Protein 1F2T (pdb70)

Nearest PDB structures (foldseek):
  1f2t-assembly1_A  TM=1.007E+00  e=2.683E-27  Pyrococcus furiosus
  1us8-assembly1_A  TM=9.825E-01  e=1.104E-19  Pyrococcus furiosus
  3qks-assembly1_A  TM=9.125E-01  e=2.130E-20  Pyrococcus furiosus
  4nck-assembly2_B  TM=9.056E-01  e=1.010E-18  Pyrococcus furiosus DSM 3638
  4nch-assembly1_A  TM=9.057E-01  e=1.589E-18  Pyrococcus furiosus DSM 3638

Structure (mmCIF, N/CA/C/O backbone):
data_1F2T
#
_entry.id   1F2T
#
_cell.length_a   66.57
_cell.length_b   67.08
_cell.length_c   70.06
_cell.angle_alpha   90
_cell.angle_beta   90
_cell.angle_gamma   90
#
_symmetry.space_group_name_H-M   'P 21 21 21'
#
loop_
_entity.id
_entity.type
_entity.pdbx_description
1 polymer 'RAD50 ABC-ATPASE'
2 polymer 'RAD50 ABC-ATPASE'
3 water water
#
loop_
_atom_site.group_PDB
_atom_site.id
_atom_site.type_symbol
_atom_site.label_atom_id
_atom_site.label_alt_id
_atom_site.label_comp_id
_atom_site.label_asym_id
_atom_site.label_entity_id
_atom_site.label_seq_id
_atom_site.pdbx_PDB_ins_code
_atom_site.Cartn_x
_atom_site.Cartn_y
_atom_site.Cartn_z
_atom_site.occupancy
_atom_site.B_iso_or_equiv
_atom_site.auth_seq_id
_atom_site.auth_comp_id
_atom_site.auth_asym_id
_atom_site.auth_atom_id
_atom_site.pdbx_PDB_model_num
ATOM 1 N N . MET A 1 1 ? -12.276 17.288 33.574 1.00 28.52 1 MET A N 1
ATOM 2 C CA . MET A 1 1 ? -11.312 17.929 32.662 1.00 25.23 1 MET A CA 1
ATOM 3 C C . MET A 1 1 ? -10.664 16.838 31.803 1.00 22.04 1 MET A C 1
ATOM 4 O O . MET A 1 1 ? -10.399 15.738 32.281 1.00 21.02 1 MET A O 1
ATOM 9 N N . LYS A 1 2 ? -10.438 17.133 30.527 1.00 1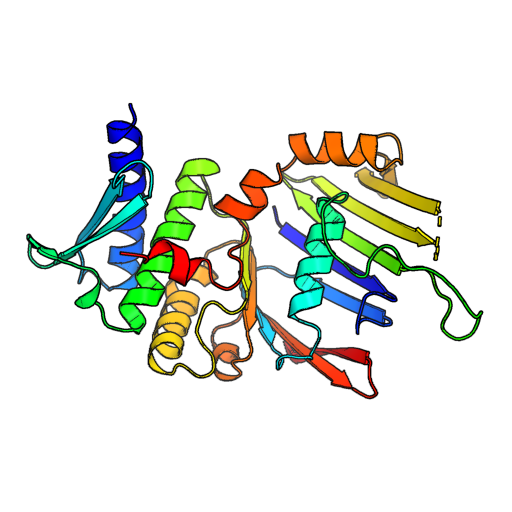9.53 2 LYS A N 1
ATOM 10 C CA . LYS A 1 2 ? -9.822 16.153 29.655 1.00 18.63 2 LYS A CA 1
ATOM 11 C C . LYS A 1 2 ? -8.940 16.876 28.641 1.00 19.30 2 LYS A C 1
ATOM 12 O O . LYS A 1 2 ? -9.362 17.883 28.100 1.00 23.20 2 LYS A O 1
ATOM 18 N N . LEU A 1 3 ? -7.714 16.404 28.442 1.00 16.68 3 LEU A N 1
ATOM 19 C CA . LEU A 1 3 ? -6.837 17.034 27.444 1.00 16.17 3 LEU A CA 1
ATOM 20 C C . LEU A 1 3 ? -7.082 16.397 26.084 1.00 20.24 3 LEU A C 1
ATOM 21 O O . LEU A 1 3 ? -7.308 15.184 25.965 1.00 21.16 3 LEU A O 1
ATOM 26 N N . GLU A 1 4 ? -6.996 17.208 25.038 1.00 18.73 4 GLU A N 1
ATOM 27 C CA . GLU A 1 4 ? -7.191 16.697 23.685 1.00 19.82 4 GLU A CA 1
ATOM 28 C C . GLU A 1 4 ? -5.921 16.802 22.857 1.00 17.24 4 GLU A C 1
ATOM 29 O O . GLU A 1 4 ? -5.499 15.845 22.234 1.00 17.37 4 GLU A O 1
ATOM 35 N N . ARG A 1 5 ? -5.287 17.972 22.855 1.00 18.01 5 ARG A N 1
ATOM 36 C CA . ARG A 1 5 ? -4.109 18.116 22.010 1.00 15.78 5 ARG A CA 1
ATOM 37 C C . ARG A 1 5 ? -3.165 19.200 22.504 1.00 15.13 5 ARG A C 1
ATOM 38 O O . ARG A 1 5 ? -3.620 20.235 22.933 1.00 15.75 5 ARG A O 1
ATOM 46 N N . VAL A 1 6 ? -1.863 18.911 22.487 1.00 15.97 6 VAL A N 1
ATOM 47 C CA . VAL A 1 6 ? -0.880 19.952 22.820 1.00 14.29 6 VAL A CA 1
ATOM 48 C C . VAL A 1 6 ? 0.125 20.025 21.662 1.00 17.45 6 VAL A C 1
ATOM 49 O O . VAL A 1 6 ? 0.557 19.003 21.131 1.00 16.87 6 VAL A O 1
ATOM 53 N N . THR A 1 7 ? 0.401 21.249 21.223 1.00 16.44 7 THR A N 1
ATOM 54 C CA . THR A 1 7 ? 1.346 21.520 20.132 1.00 16.35 7 THR A CA 1
ATOM 55 C C . THR A 1 7 ? 2.384 22.449 20.747 1.00 15.57 7 THR A C 1
ATOM 56 O O . THR A 1 7 ? 2.033 23.459 21.354 1.00 14.34 7 THR A O 1
ATOM 60 N N . VAL A 1 8 ? 3.655 22.077 20.599 1.00 14.22 8 VAL A N 1
ATOM 61 C CA . VAL A 1 8 ? 4.738 22.834 21.210 1.00 14.59 8 VAL A CA 1
ATOM 62 C C . VAL A 1 8 ? 5.832 23.085 20.193 1.00 14.28 8 VAL A C 1
ATOM 63 O O . VAL A 1 8 ? 6.338 22.134 19.592 1.00 16.72 8 VAL A O 1
ATOM 67 N N . LYS A 1 9 ? 6.162 24.361 19.974 1.00 16.68 9 LYS A N 1
ATOM 68 C CA . LYS A 1 9 ? 7.208 24.696 19.008 1.00 16.71 9 LYS A CA 1
ATOM 69 C C . LYS A 1 9 ? 8.227 25.607 19.644 1.00 14.92 9 LYS A C 1
ATOM 70 O O . LYS A 1 9 ? 7.875 26.583 20.290 1.00 16.58 9 LYS A O 1
ATOM 76 N N . ASN A 1 10 ? 9.503 25.253 19.464 1.00 14.19 10 ASN A N 1
ATOM 77 C CA . ASN A 1 10 ? 10.631 26.040 19.950 1.00 16.02 10 ASN A CA 1
ATOM 78 C C . ASN A 1 10 ? 10.698 26.217 21.472 1.00 16.64 10 ASN A C 1
ATOM 79 O O . ASN A 1 10 ? 10.937 27.311 21.981 1.00 18.08 10 ASN A O 1
ATOM 84 N N . PHE A 1 11 ? 10.378 25.150 22.196 1.00 14.28 11 PHE A N 1
ATOM 85 C CA . PHE A 1 11 ? 10.480 25.173 23.661 1.00 15.56 11 PHE A CA 1
ATOM 86 C C . PHE A 1 11 ? 11.410 24.021 24.026 1.00 15.44 11 PHE A C 1
ATOM 87 O O . PHE A 1 11 ? 11.047 22.848 23.858 1.00 15.40 11 PHE A O 1
ATOM 95 N N . ARG A 1 12 ? 12.597 24.369 24.520 1.00 15.29 12 ARG A N 1
ATOM 96 C CA . ARG A 1 12 ? 13.608 23.390 24.882 1.00 14.88 12 ARG A CA 1
ATOM 97 C C . ARG A 1 12 ? 13.831 22.453 23.689 1.00 15.96 12 ARG A C 1
ATOM 98 O O . ARG A 1 12 ? 14.028 22.953 22.561 1.00 18.06 12 ARG A O 1
ATOM 106 N N . SER A 1 13 ? 13.807 21.133 23.882 1.00 14.23 13 SER A N 1
ATOM 107 C CA . SER A 1 13 ? 14.054 20.239 22.751 1.00 15.71 13 SER A CA 1
ATOM 108 C C . SER A 1 13 ? 12.884 20.046 21.775 1.00 16.45 13 SER A C 1
ATOM 109 O O . SER A 1 13 ? 13.023 19.329 20.789 1.00 15.35 13 SER A O 1
ATOM 112 N N . HIS A 1 14 ? 11.714 20.638 22.069 1.00 15.17 14 HIS A N 1
ATOM 113 C CA . HIS A 1 14 ? 10.559 20.547 21.183 1.00 15.42 14 HIS A CA 1
ATOM 114 C C . HIS A 1 14 ? 10.639 21.558 20.064 1.00 17.58 14 HIS A C 1
ATOM 115 O O . HIS A 1 14 ? 10.485 22.760 20.294 1.00 20.66 14 HIS A O 1
ATOM 122 N N . SER A 1 15 ? 10.981 21.089 18.871 1.00 15.80 15 SER A N 1
ATOM 123 C CA . SER A 1 15 ? 11.057 21.976 17.711 1.00 15.30 15 SER A CA 1
ATOM 124 C C . SER A 1 15 ? 9.668 22.076 17.075 1.00 19.18 15 SER A C 1
ATOM 125 O O . SER A 1 15 ? 9.196 23.182 16.772 1.00 18.35 15 SER A O 1
ATOM 128 N N . ASP A 1 16 ? 9.000 20.926 16.940 1.00 17.99 16 ASP A N 1
ATOM 129 C CA . ASP A 1 16 ? 7.628 20.864 16.418 1.00 17.50 16 ASP A CA 1
ATOM 130 C C . ASP A 1 16 ? 6.993 19.571 16.912 1.00 20.77 16 ASP A C 1
ATOM 131 O O . ASP A 1 16 ? 7.101 18.524 16.287 1.00 22.82 16 ASP A O 1
ATOM 136 N N . THR A 1 17 ? 6.426 19.645 18.105 1.00 14.42 17 THR A N 1
ATOM 137 C CA . THR A 1 17 ? 5.804 18.505 18.754 1.00 17.21 17 THR A CA 1
ATOM 138 C C . THR A 1 17 ? 4.296 18.598 18.800 1.00 17.12 17 THR A C 1
ATOM 139 O O . THR A 1 17 ? 3.735 19.604 19.226 1.00 17.75 17 THR A O 1
ATOM 143 N N . VAL A 1 18 ? 3.627 17.506 18.470 1.00 16.04 18 VAL A N 1
ATOM 144 C CA . VAL A 1 18 ? 2.180 17.482 18.576 1.00 18.01 18 VAL A CA 1
ATOM 145 C C . VAL A 1 18 ? 1.839 16.175 19.270 1.00 13.67 18 VAL A C 1
ATOM 146 O O . VAL A 1 18 ? 2.352 15.114 18.874 1.00 18.63 18 VAL A O 1
ATOM 150 N N . VAL A 1 19 ? 1.053 16.259 20.352 1.00 13.99 19 VAL A N 1
ATOM 151 C CA . VAL A 1 19 ? 0.601 15.062 21.072 1.00 16.17 19 VAL A CA 1
ATOM 152 C C . VAL A 1 19 ? -0.897 15.103 21.208 1.00 16.35 19 VAL A C 1
ATOM 153 O O . VAL A 1 19 ? -1.454 16.102 21.684 1.00 16.84 19 VAL A O 1
ATOM 157 N N . GLU A 1 20 ? -1.550 14.042 20.728 1.00 15.52 20 GLU A N 1
ATOM 158 C CA . GLU A 1 20 ? -3.007 13.908 20.808 1.00 16.25 20 GLU A CA 1
ATOM 159 C C . GLU A 1 20 ? -3.336 12.926 21.946 1.00 17.27 20 GLU A C 1
ATOM 160 O O . GLU A 1 20 ? -2.895 11.774 21.931 1.00 22.30 20 GLU A O 1
ATOM 166 N N . PHE A 1 21 ? -4.110 13.391 22.915 1.00 17.96 21 PHE A N 1
ATOM 167 C CA . PHE A 1 21 ? -4.502 12.594 24.062 1.00 18.88 21 PHE A CA 1
ATOM 168 C C . PHE A 1 21 ? -5.884 12.037 23.832 1.00 20.15 21 PHE A C 1
ATOM 169 O O . PHE A 1 21 ? -6.747 12.696 23.261 1.00 20.37 21 PHE A O 1
ATOM 177 N N . LYS A 1 22 ? -6.076 10.810 24.303 1.00 18.33 22 LYS A N 1
ATOM 178 C CA . LYS A 1 22 ? -7.354 10.139 24.106 1.00 18.57 22 LYS A CA 1
ATOM 179 C C . LYS A 1 22 ? -7.907 9.641 25.432 1.00 18.96 22 LYS A C 1
ATOM 180 O O . LYS A 1 22 ? -7.356 9.900 26.510 1.00 19.09 22 LYS A O 1
ATOM 186 N N . GLU A 1 23 ? -9.022 8.926 25.364 1.00 21.85 23 GLU A N 1
ATOM 187 C CA . GLU A 1 23 ? -9.623 8.395 26.591 1.00 21.22 23 GLU A CA 1
ATOM 188 C C . GLU A 1 23 ? -8.725 7.297 27.161 1.00 18.07 23 GLU A C 1
ATOM 189 O O . GLU A 1 23 ? -7.916 6.672 26.453 1.00 18.98 23 GLU A O 1
ATOM 195 N N . GLY A 1 24 ? -8.862 7.043 28.461 1.00 16.53 24 GLY A N 1
ATOM 196 C CA . GLY A 1 24 ? -8.092 5.976 29.048 1.00 16.40 24 GLY A CA 1
ATOM 197 C C . GLY A 1 24 ? -6.670 6.290 29.430 1.00 17.44 24 GLY A 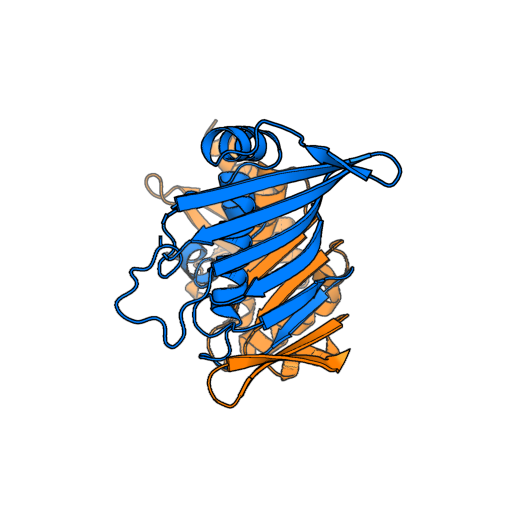C 1
ATOM 198 O O . GLY A 1 24 ? -6.340 7.466 29.580 1.00 15.83 24 GLY A O 1
ATOM 199 N N . ILE A 1 25 ? -5.862 5.243 29.612 1.00 17.30 25 ILE A N 1
ATOM 200 C CA . ILE A 1 25 ? -4.474 5.409 30.003 1.00 15.62 25 ILE A CA 1
ATOM 201 C C . ILE A 1 25 ? -3.577 5.712 28.828 1.00 19.16 25 ILE A C 1
ATOM 202 O O . ILE A 1 25 ? -3.327 4.843 27.968 1.00 16.88 25 ILE A O 1
ATOM 207 N N . ASN A 1 26 ? -3.038 6.937 28.820 1.00 15.97 26 ASN A N 1
ATOM 208 C CA . ASN A 1 26 ? -2.159 7.382 27.744 1.00 16.36 26 ASN A CA 1
ATOM 209 C C . ASN A 1 26 ? -0.765 7.345 28.328 1.00 17.29 26 ASN A C 1
ATOM 210 O O . ASN A 1 26 ? -0.436 8.157 29.197 1.00 18.02 26 ASN A O 1
ATOM 215 N N . LEU A 1 27 ? 0.032 6.376 27.918 1.00 14.36 27 LEU A N 1
ATOM 216 C CA . LEU A 1 27 ? 1.388 6.221 28.420 1.00 16.65 27 LEU A CA 1
ATOM 217 C C . LEU A 1 27 ? 2.318 6.967 27.487 1.00 19.82 27 LEU A C 1
ATOM 218 O O . LEU A 1 27 ? 2.272 6.749 26.278 1.00 16.67 27 LEU A O 1
ATOM 223 N N . ILE A 1 28 ? 3.156 7.847 28.035 1.00 16.83 28 ILE A N 1
ATOM 224 C CA . ILE A 1 28 ? 4.115 8.608 27.228 1.00 17.32 28 ILE A CA 1
ATOM 225 C C . ILE A 1 28 ? 5.440 8.091 27.712 1.00 19.47 28 ILE A C 1
ATOM 226 O O . ILE A 1 28 ? 5.839 8.377 28.840 1.00 18.63 28 ILE A O 1
ATOM 231 N N . ILE A 1 29 ? 6.098 7.291 26.876 1.00 17.26 29 ILE A N 1
ATOM 232 C CA . ILE A 1 29 ? 7.369 6.688 27.210 1.00 17.41 29 ILE A CA 1
ATOM 233 C C . ILE A 1 29 ? 8.529 7.421 26.571 1.00 23.78 29 ILE A C 1
ATOM 234 O O . ILE A 1 29 ? 8.412 7.953 25.4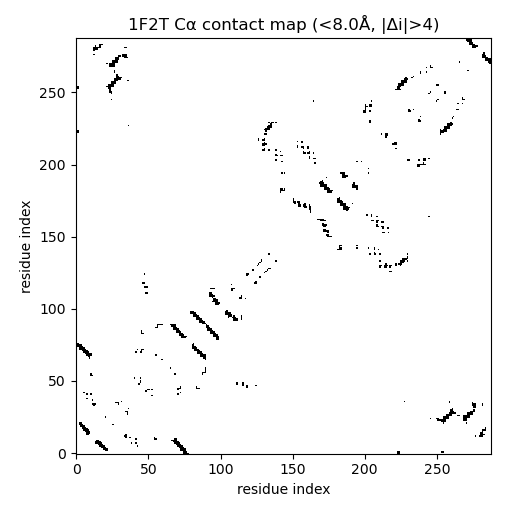85 1.00 22.05 29 ILE A O 1
ATOM 239 N N . GLY A 1 30 ? 9.658 7.403 27.260 1.00 30.50 30 GLY A N 1
ATOM 240 C CA . GLY A 1 30 ? 10.854 8.043 26.744 1.00 36.56 30 GLY A CA 1
ATOM 241 C C . GLY A 1 30 ? 11.898 8.071 27.827 1.00 30.28 30 GLY A C 1
ATOM 242 O O . GLY A 1 30 ? 11.573 7.984 29.013 1.00 31.71 30 GLY A O 1
ATOM 243 N N . GLN A 1 31 ? 13.150 8.212 27.424 1.00 37.59 31 GLN A N 1
ATOM 244 C CA . GLN A 1 31 ? 14.270 8.277 28.369 1.00 40.10 31 GLN A CA 1
ATOM 245 C C . GLN A 1 31 ? 14.623 9.728 28.701 1.00 45.25 31 GLN A C 1
ATOM 246 O O . GLN A 1 31 ? 14.473 10.604 27.864 1.00 43.93 31 GLN A O 1
ATOM 252 N N . ASN A 1 32 ? 15.056 9.989 29.935 1.00 43.52 32 ASN A N 1
ATOM 253 C CA . ASN A 1 32 ? 15.446 11.352 30.340 1.00 45.17 32 ASN A CA 1
ATOM 254 C C . ASN A 1 32 ? 16.241 12.057 29.224 1.00 40.74 32 ASN A C 1
ATOM 255 O O . ASN A 1 32 ? 17.216 11.521 28.713 1.00 40.61 32 ASN A O 1
ATOM 260 N N . GLY A 1 33 ? 15.793 13.252 28.855 1.00 35.14 33 GLY A N 1
ATOM 261 C CA . GLY A 1 33 ? 16.394 13.992 27.756 1.00 30.08 33 GLY A CA 1
ATOM 262 C C . GLY A 1 33 ? 15.438 13.949 26.566 1.00 31.43 33 GLY A C 1
ATOM 263 O O . GLY A 1 33 ? 15.509 14.769 25.645 1.00 28.60 33 GLY A O 1
ATOM 264 N N . SER A 1 34 ? 14.494 13.014 26.610 1.00 28.11 34 SER A N 1
ATOM 265 C CA . SER A 1 34 ? 13.542 12.824 25.519 1.00 27.02 34 SER A CA 1
ATOM 266 C C . SER A 1 34 ? 12.697 14.032 25.192 1.00 27.31 34 SER A C 1
ATOM 267 O O . SER A 1 34 ? 12.424 14.278 24.013 1.00 21.68 34 SER A O 1
ATOM 270 N N . GLY A 1 35 ? 12.247 14.726 26.249 1.00 23.63 35 GLY A N 1
ATOM 271 C CA . GLY A 1 35 ? 11.366 15.866 26.122 1.00 18.89 35 GLY A CA 1
ATOM 272 C C . GLY A 1 35 ? 10.026 15.545 26.771 1.00 17.01 35 GLY A C 1
ATOM 273 O O . GLY A 1 35 ? 9.100 16.354 26.729 1.00 15.79 35 GLY A O 1
ATOM 274 N N . LYS A 1 36 ? 9.916 14.353 27.378 1.00 19.44 36 LYS A N 1
ATOM 275 C CA . LYS A 1 36 ? 8.646 13.992 28.027 1.00 22.28 36 LYS A CA 1
ATOM 276 C C . LYS A 1 36 ? 8.384 14.914 29.222 1.00 21.08 36 LYS A C 1
ATOM 277 O O . LYS A 1 36 ? 7.235 15.302 29.485 1.00 23.26 36 LYS A O 1
ATOM 283 N N . SER A 1 37 ? 9.451 15.315 29.911 1.00 20.06 37 SER A N 1
ATOM 284 C CA . SER A 1 37 ? 9.340 16.175 31.089 1.00 21.64 37 SER A CA 1
ATOM 285 C C . SER A 1 37 ? 8.907 17.567 30.703 1.00 21.82 37 SER A C 1
ATOM 286 O O . SER A 1 37 ? 8.001 18.157 31.313 1.00 22.29 37 SER A O 1
ATOM 289 N N . SER A 1 38 ? 9.531 18.098 29.657 1.00 16.14 38 SER A N 1
ATOM 290 C CA . SER A 1 38 ? 9.190 19.438 29.212 1.00 16.62 38 SER A CA 1
ATOM 291 C C . SER A 1 38 ? 7.813 19.488 28.555 1.00 14.97 38 SER A C 1
ATOM 292 O O . SER A 1 38 ? 7.199 20.556 28.494 1.00 15.33 38 SER A O 1
ATOM 295 N N . LEU A 1 39 ? 7.331 18.346 28.060 1.00 15.25 39 LEU A N 1
ATOM 296 C CA . LEU A 1 39 ? 5.985 18.311 27.489 1.00 14.20 39 LEU A CA 1
ATOM 297 C C . LEU A 1 39 ? 5.005 18.674 28.607 1.00 12.81 39 LEU A C 1
ATOM 298 O O . LEU A 1 39 ? 4.098 19.500 28.409 1.00 14.04 39 LEU A O 1
ATOM 303 N N . LEU A 1 40 ? 5.203 18.074 29.789 1.00 13.65 40 LEU A N 1
ATOM 304 C CA . LEU A 1 40 ? 4.324 18.418 30.911 1.00 13.30 40 LEU A CA 1
ATOM 305 C C . LEU A 1 40 ? 4.485 19.897 31.311 1.00 11.61 40 LEU A C 1
ATOM 306 O O . LEU A 1 40 ? 3.495 20.557 31.608 1.00 13.47 40 LEU A O 1
ATOM 311 N N . ASP A 1 41 ? 5.719 20.430 31.295 1.00 12.81 41 ASP A N 1
ATOM 312 C CA . ASP A 1 41 ? 5.878 21.862 31.621 1.00 13.71 41 ASP A CA 1
ATOM 313 C C . ASP A 1 41 ? 5.147 22.710 30.595 1.00 13.14 41 ASP A C 1
ATOM 314 O O . ASP A 1 41 ? 4.580 23.752 30.935 1.00 14.77 41 ASP A O 1
ATOM 319 N N . ALA A 1 42 ? 5.152 22.289 29.327 1.00 13.82 42 ALA A N 1
ATOM 320 C CA . ALA A 1 42 ? 4.454 23.068 28.307 1.00 13.12 42 ALA A CA 1
ATOM 321 C C . ALA A 1 42 ? 2.938 23.080 28.554 1.00 12.55 42 ALA A C 1
ATOM 322 O O . ALA A 1 42 ? 2.276 24.092 28.295 1.00 12.99 42 ALA A O 1
ATOM 324 N N . ILE A 1 43 ? 2.386 21.945 29.022 1.00 12.74 43 ILE A N 1
ATOM 325 C CA . ILE A 1 43 ? 0.946 21.895 29.336 1.00 12.52 43 ILE A CA 1
ATOM 326 C C . ILE A 1 43 ? 0.661 22.865 30.491 1.00 13.85 43 ILE A C 1
ATOM 327 O O . ILE A 1 43 ? -0.324 23.593 30.465 1.00 13.78 43 ILE A O 1
ATOM 332 N N . LEU A 1 44 ? 1.572 22.912 31.471 1.00 14.07 44 LEU A N 1
ATOM 333 C CA . LEU A 1 44 ? 1.411 23.809 32.596 1.00 13.95 44 LEU A CA 1
ATOM 334 C C . LEU A 1 44 ? 1.434 25.263 32.150 1.00 11.84 44 LEU A C 1
ATOM 335 O O . LEU A 1 44 ? 0.634 26.096 32.629 1.00 13.93 44 LEU A O 1
ATOM 340 N N . VAL A 1 45 ? 2.351 25.592 31.226 1.00 13.48 45 VAL A N 1
ATOM 341 C CA . VAL A 1 45 ? 2.425 26.951 30.679 1.00 12.75 45 VAL A CA 1
ATOM 342 C C . VAL A 1 45 ? 1.141 27.248 29.912 1.00 15.87 45 VAL A C 1
ATOM 343 O O . VAL A 1 45 ? 0.542 28.325 30.050 1.00 13.81 45 VAL A O 1
ATOM 347 N N . GLY A 1 46 ? 0.715 26.273 29.106 1.00 14.36 46 GLY A N 1
ATOM 348 C CA . GLY A 1 46 ? -0.507 26.449 28.354 1.00 13.54 46 GLY A CA 1
ATOM 349 C C . GLY A 1 46 ? -1.675 26.839 29.249 1.00 12.66 46 GLY A C 1
ATOM 350 O O . GLY A 1 46 ? -2.365 27.819 29.018 1.00 13.73 46 GLY A O 1
ATOM 351 N N . LEU A 1 47 ? -1.878 26.090 30.322 1.00 13.19 47 LEU A N 1
ATOM 352 C CA . LEU A 1 47 ? -2.998 26.405 31.192 1.00 12.43 47 LEU A CA 1
ATOM 353 C C . LEU A 1 47 ? -2.808 27.574 32.148 1.00 13.56 47 LEU A C 1
ATOM 354 O O . LEU A 1 47 ? -3.691 28.396 32.301 1.00 16.72 47 LEU A O 1
ATOM 359 N N . TYR A 1 48 ? -1.619 27.659 32.736 1.00 15.36 48 TYR A N 1
ATOM 360 C CA . TYR A 1 48 ? -1.360 28.549 33.842 1.00 12.69 48 TYR A CA 1
ATOM 361 C C . TYR A 1 48 ? -0.380 29.676 33.747 1.00 14.67 48 TYR A C 1
ATOM 362 O O . TYR A 1 48 ? -0.078 30.304 34.758 1.00 13.41 48 TYR A O 1
ATOM 371 N N . TRP A 1 49 ? 0.060 29.988 32.534 1.00 13.19 49 TRP A N 1
ATOM 372 C CA . TRP A 1 49 ? 0.949 31.136 32.420 1.00 12.38 49 TRP A CA 1
ATOM 373 C C . TRP A 1 49 ? 0.150 32.350 32.939 1.00 13.02 49 TRP A C 1
ATOM 374 O O . TRP A 1 49 ? -1.058 32.452 32.719 1.00 16.21 49 TRP A O 1
ATOM 385 N N . PRO A 1 50 ? 0.815 33.279 33.619 1.00 14.49 50 PRO A N 1
ATOM 386 C CA . PRO A 1 50 ? 2.247 33.271 33.935 1.00 12.95 50 PRO A CA 1
ATOM 387 C C . PRO A 1 50 ? 2.621 32.487 35.191 1.00 16.57 50 PRO A C 1
ATOM 388 O O . PRO A 1 50 ? 1.898 32.514 36.194 1.00 16.33 50 PRO A O 1
ATOM 392 N N . LEU A 1 51 ? 3.694 31.700 35.095 1.00 13.72 51 LEU A N 1
ATOM 393 C CA . LEU A 1 51 ? 4.216 30.990 36.261 1.00 15.00 51 LEU A CA 1
ATOM 394 C C . LEU A 1 51 ? 5.697 30.799 35.957 1.00 15.37 51 LEU A C 1
ATOM 395 O O . LEU A 1 51 ? 6.148 31.063 34.827 1.00 17.89 51 LEU A O 1
ATOM 400 N N . ARG A 1 52 ? 6.453 30.404 36.968 1.00 15.96 52 ARG A N 1
ATOM 401 C CA . ARG A 1 52 ? 7.882 30.260 36.821 1.00 17.46 52 ARG A CA 1
ATOM 402 C C . ARG A 1 52 ? 8.309 28.967 36.128 1.00 19.70 52 ARG A C 1
ATOM 403 O O . ARG A 1 52 ? 8.451 27.924 36.749 1.00 23.82 52 ARG A O 1
ATOM 411 N N . ILE A 1 53 ? 8.456 29.036 34.814 1.00 20.16 53 ILE A N 1
ATOM 412 C CA . ILE A 1 53 ? 8.900 27.890 34.023 1.00 20.73 53 ILE A CA 1
ATOM 413 C C . ILE A 1 53 ? 9.986 28.493 33.146 1.00 19.80 53 ILE A C 1
ATOM 414 O O . ILE A 1 53 ? 9.736 29.452 32.402 1.00 21.52 53 ILE A O 1
ATOM 419 N N . LYS A 1 54 ? 11.204 27.982 33.244 1.00 20.19 54 LYS A N 1
ATOM 420 C CA . LYS A 1 54 ? 12.255 28.571 32.426 1.00 19.15 54 LYS A CA 1
ATOM 421 C C . LYS A 1 54 ? 12.223 28.150 30.979 1.00 15.76 54 LYS A C 1
ATOM 422 O O . LYS A 1 54 ? 11.527 27.214 30.624 1.00 16.50 54 LYS A O 1
ATOM 428 N N . ASP A 1 55 ? 12.926 28.935 30.152 1.00 16.51 55 ASP A N 1
ATOM 429 C CA . ASP A 1 55 ? 13.095 28.712 28.712 1.00 16.64 55 ASP A CA 1
ATOM 430 C C . ASP A 1 55 ? 11.893 29.091 27.871 1.00 15.46 55 ASP A C 1
ATOM 431 O O . ASP A 1 55 ? 11.774 28.701 26.708 1.00 19.08 55 ASP A O 1
ATOM 436 N N . ILE A 1 56 ? 10.975 29.844 28.468 1.00 17.31 56 ILE A N 1
ATOM 437 C CA . ILE A 1 56 ? 9.798 30.321 27.762 1.00 17.91 56 ILE A CA 1
ATOM 438 C C . ILE A 1 56 ? 10.126 31.723 27.211 1.00 20.58 56 ILE A C 1
ATOM 439 O O . ILE A 1 56 ? 9.914 31.993 26.017 1.00 23.04 56 ILE A O 1
ATOM 444 N N . LYS A 1 57 ? 10.650 32.595 28.080 1.00 23.31 57 LYS A N 1
ATOM 445 C CA . LYS A 1 57 ? 11.059 33.960 27.685 1.00 28.09 57 LYS A CA 1
ATOM 446 C C . LYS A 1 57 ? 12.563 33.920 27.433 1.00 27.99 57 LYS A C 1
ATOM 447 O O . LYS A 1 57 ? 13.354 33.660 28.344 1.00 32.62 57 LYS A O 1
ATOM 453 N N . LYS A 1 58 ? 12.946 34.154 26.182 1.00 25.64 58 LYS A N 1
ATOM 454 C CA . LYS A 1 58 ? 14.345 34.093 25.767 1.00 25.43 58 LYS A CA 1
ATOM 455 C C . LYS A 1 58 ? 14.766 35.331 25.000 1.00 32.20 58 LYS A C 1
ATOM 456 O O . LYS A 1 58 ? 13.930 36.033 24.426 1.00 32.87 58 LYS A O 1
ATOM 462 N N . ASP A 1 59 ? 16.065 35.605 25.014 1.00 31.56 59 ASP A N 1
ATOM 463 C CA . ASP A 1 59 ? 16.601 36.749 24.298 1.00 35.86 59 ASP A CA 1
ATOM 464 C C . ASP A 1 59 ? 17.187 36.274 22.973 1.00 37.80 59 ASP A C 1
ATOM 465 O O . ASP A 1 59 ? 17.557 35.104 22.829 1.00 36.62 59 ASP A O 1
ATOM 470 N N . GLU A 1 60 ? 17.211 37.172 21.991 1.00 37.72 60 GLU A N 1
ATOM 471 C CA . GLU A 1 60 ? 17.746 36.869 20.669 1.00 35.63 60 GLU A CA 1
ATOM 472 C C . GLU A 1 60 ? 19.039 37.649 20.425 1.00 33.75 60 GLU A C 1
ATOM 473 O O . GLU A 1 60 ? 19.086 38.857 20.634 1.00 34.03 60 GLU A O 1
ATOM 479 N N . PHE A 1 61 ? 20.064 36.946 19.950 1.00 27.16 61 PHE A N 1
ATOM 480 C CA . PHE A 1 61 ? 21.372 37.517 19.647 1.00 25.93 61 PHE A CA 1
ATOM 481 C C . PHE A 1 61 ? 21.738 37.308 18.176 1.00 25.99 61 PHE A C 1
ATOM 482 O O . PHE A 1 61 ? 22.723 37.855 17.682 1.00 28.60 61 PHE A O 1
ATOM 490 N N . THR A 1 62 ? 20.940 36.503 17.486 1.00 23.61 62 THR A N 1
ATOM 491 C CA . THR A 1 62 ? 21.129 36.231 16.068 1.00 22.62 62 THR A CA 1
ATOM 492 C C . THR A 1 62 ? 19.808 35.771 15.466 1.00 26.74 62 THR A C 1
ATOM 493 O O . THR A 1 62 ? 18.915 35.321 16.189 1.00 28.44 62 THR A O 1
ATOM 497 N N . LYS A 1 63 ? 19.673 35.910 14.148 1.00 27.47 63 LYS A N 1
ATOM 498 C CA . LYS A 1 63 ? 18.461 35.455 13.460 1.00 27.90 63 LYS A CA 1
ATOM 499 C C . LYS A 1 63 ? 18.524 33.942 13.254 1.00 31.23 63 LYS A C 1
ATOM 500 O O . LYS A 1 63 ? 17.522 33.321 12.967 1.00 27.50 63 LYS A O 1
ATOM 506 N N . VAL A 1 64 ? 19.718 33.358 13.334 1.00 28.35 64 VAL A N 1
ATOM 507 C CA . VAL A 1 64 ? 19.854 31.917 13.166 1.00 24.18 64 VAL A CA 1
ATOM 508 C C . VAL A 1 64 ? 19.128 31.251 14.335 1.00 33.51 64 VAL A C 1
ATOM 509 O O . VAL A 1 64 ? 19.343 31.618 15.497 1.00 30.57 64 VAL A O 1
ATOM 513 N N . GLY A 1 65 ? 18.232 30.319 14.002 1.00 32.50 65 GLY A N 1
ATOM 514 C CA . GLY A 1 65 ? 17.437 29.625 15.005 1.00 35.51 65 GLY A CA 1
ATOM 515 C C . GLY A 1 65 ? 16.320 30.476 15.602 1.00 41.18 65 GLY A C 1
ATOM 516 O O . GLY A 1 65 ? 15.517 29.978 16.405 1.00 40.33 65 GLY A O 1
ATOM 517 N N . ALA A 1 66 ? 16.230 31.742 15.183 1.00 37.18 66 ALA A N 1
ATOM 518 C CA . ALA A 1 66 ? 15.224 32.660 15.714 1.00 35.80 66 ALA A CA 1
ATOM 519 C C . ALA A 1 66 ? 13.790 32.292 15.341 1.00 34.35 66 ALA A C 1
ATOM 520 O O . ALA A 1 66 ? 13.391 32.344 14.174 1.00 33.65 66 ALA A O 1
ATOM 522 N N . ARG A 1 67 ? 13.013 31.914 16.352 1.00 31.94 67 ARG A N 1
ATOM 523 C CA . ARG A 1 67 ? 11.628 31.526 16.134 1.00 29.62 67 ARG A CA 1
ATOM 524 C C . ARG A 1 67 ? 10.833 31.810 17.394 1.00 26.68 67 ARG A C 1
ATOM 525 O O . ARG A 1 67 ? 11.365 31.811 18.505 1.00 25.07 67 ARG A O 1
ATOM 533 N N . ASP A 1 68 ? 9.544 32.043 17.215 1.00 25.77 68 ASP A N 1
ATOM 534 C CA . ASP A 1 68 ? 8.681 32.303 18.371 1.00 23.36 68 ASP A CA 1
ATOM 535 C C . ASP A 1 68 ? 8.523 30.980 19.132 1.00 17.05 68 ASP A C 1
ATOM 536 O O . ASP A 1 68 ? 8.618 29.908 18.534 1.00 23.92 68 ASP A O 1
ATOM 541 N N . THR A 1 69 ? 8.319 31.068 20.442 1.00 19.61 69 THR A N 1
ATOM 542 C CA . THR A 1 69 ? 8.029 29.864 21.242 1.00 14.89 69 THR A CA 1
ATOM 543 C C . THR A 1 69 ? 6.509 29.858 21.200 1.00 16.29 69 THR A C 1
ATOM 544 O O . THR A 1 69 ? 5.877 30.857 21.553 1.00 17.53 69 THR A O 1
ATOM 548 N N . TYR A 1 70 ? 5.937 28.711 20.848 1.00 13.63 70 TYR A N 1
ATOM 549 C CA . TYR A 1 70 ? 4.494 28.603 20.654 1.00 13.55 70 TYR A CA 1
ATOM 550 C C . TYR A 1 70 ? 3.951 27.383 21.365 1.00 15.10 70 TYR A C 1
ATOM 551 O O . TYR A 1 70 ? 4.493 26.294 21.210 1.00 14.85 70 TYR A O 1
ATOM 560 N N . ILE A 1 71 ? 2.865 27.570 22.113 1.00 12.10 71 ILE A N 1
ATOM 561 C CA . ILE A 1 71 ? 2.215 26.441 22.788 1.00 12.99 71 ILE A CA 1
ATOM 562 C C . ILE A 1 71 ? 0.720 26.571 22.569 1.00 15.72 71 ILE A C 1
ATOM 563 O O . ILE A 1 71 ? 0.123 27.633 22.825 1.00 15.37 71 ILE A O 1
ATOM 568 N N . ASP A 1 72 ? 0.114 25.520 22.024 1.00 15.07 72 ASP A N 1
ATOM 569 C CA . ASP A 1 72 ? -1.323 25.543 21.761 1.00 14.46 72 ASP A CA 1
ATOM 570 C C . ASP A 1 72 ? -1.928 24.344 22.495 1.00 15.05 72 ASP A C 1
ATOM 571 O O . ASP A 1 72 ? -1.435 23.239 22.368 1.00 19.52 72 ASP A O 1
ATOM 576 N N . LEU A 1 73 ? -2.943 24.564 23.310 1.00 12.63 73 LEU A N 1
ATOM 577 C CA . LEU A 1 73 ? -3.525 23.451 24.071 1.00 12.26 73 LEU A CA 1
ATOM 578 C C . LEU A 1 73 ? -5.029 23.424 23.891 1.00 13.78 73 LEU A C 1
ATOM 579 O O . LEU A 1 73 ? -5.678 24.441 24.095 1.00 17.63 73 LEU A O 1
ATOM 584 N N . ILE A 1 74 ? -5.554 22.263 23.510 1.00 15.62 74 ILE A N 1
ATOM 585 C CA . ILE A 1 74 ? -7.007 22.083 23.367 1.00 15.15 74 ILE A CA 1
ATOM 586 C C . ILE A 1 74 ? -7.412 21.097 24.477 1.00 16.08 74 ILE A C 1
ATOM 587 O O . ILE A 1 74 ? -6.787 20.061 24.630 1.00 17.07 74 ILE A O 1
ATOM 592 N N . PHE A 1 75 ? -8.438 21.456 25.240 1.00 16.71 75 PHE A N 1
ATOM 593 C CA . PHE A 1 75 ? -8.926 20.629 26.341 1.00 18.10 75 PHE A CA 1
ATOM 594 C C . PHE A 1 75 ? -10.408 20.853 26.535 1.00 20.28 75 PHE A C 1
ATOM 595 O O . PHE A 1 75 ? -10.991 21.769 25.980 1.00 19.28 75 PHE A O 1
ATOM 603 N N . GLU A 1 76 ? -10.994 20.040 27.400 1.00 24.95 76 GLU A N 1
ATOM 604 C CA . GLU A 1 76 ? -12.427 20.112 27.624 1.00 25.32 76 GLU A CA 1
ATOM 605 C C . GLU A 1 76 ? -12.703 20.087 29.118 1.00 26.75 76 GLU A C 1
ATOM 606 O O . GLU A 1 76 ? -11.934 19.496 29.898 1.00 26.78 76 GLU A O 1
ATOM 612 N N . LYS A 1 77 ? -13.730 20.827 29.525 1.00 23.67 77 LYS A N 1
ATOM 613 C CA . LYS A 1 77 ? -14.153 20.826 30.911 1.00 27.82 77 LYS A CA 1
ATOM 614 C C . LYS A 1 77 ? -15.643 21.096 30.992 1.00 32.39 77 LYS A C 1
ATOM 615 O O . LYS A 1 77 ? -16.115 22.102 30.481 1.00 29.19 77 LYS A O 1
ATOM 621 N N . ASP A 1 78 ? -16.360 20.156 31.608 1.00 31.91 78 ASP A N 1
ATOM 622 C CA . ASP A 1 78 ? -17.811 20.252 31.788 1.00 33.10 78 ASP A CA 1
ATOM 623 C C . ASP A 1 78 ? -18.610 20.472 30.509 1.00 31.09 78 ASP A C 1
ATOM 624 O O . ASP A 1 78 ? -19.561 21.266 30.485 1.00 34.49 78 ASP A O 1
ATOM 629 N N . GLY A 1 79 ? -18.224 19.757 29.456 1.00 27.83 79 GLY A N 1
ATOM 630 C CA . GLY A 1 79 ? -18.904 19.850 28.173 1.00 36.33 79 GLY A CA 1
ATOM 631 C C . GLY A 1 79 ? -18.486 20.945 27.202 1.00 34.23 79 GLY A C 1
ATOM 632 O O . GLY A 1 79 ? -18.964 20.985 26.058 1.00 41.61 79 GLY A O 1
ATOM 633 N N . THR A 1 80 ? -17.610 21.847 27.634 1.00 29.38 80 THR A N 1
ATOM 634 C CA . THR A 1 80 ? -17.156 22.922 26.757 1.00 20.93 80 THR A CA 1
ATOM 635 C C . THR A 1 80 ? -15.699 22.689 26.368 1.00 28.22 80 THR A C 1
ATOM 636 O O . THR A 1 80 ? -14.888 22.314 27.201 1.00 26.48 80 THR A O 1
ATOM 640 N N . LYS A 1 81 ? -15.419 22.840 25.083 1.00 26.12 81 LYS A N 1
ATOM 641 C CA . LYS A 1 81 ? -14.075 22.669 24.543 1.00 25.13 81 LYS A CA 1
ATOM 642 C C . LYS A 1 81 ? -13.408 24.048 24.499 1.00 25.01 81 LYS A C 1
ATOM 643 O O . LYS A 1 81 ? -13.936 25.013 23.947 1.00 25.66 81 LYS A O 1
ATOM 649 N N . TYR A 1 82 ? -12.213 24.104 25.069 1.00 20.58 82 TYR A N 1
ATOM 650 C CA . TYR A 1 82 ? -11.404 25.304 25.151 1.00 18.66 82 TYR A CA 1
ATOM 651 C C . TYR A 1 82 ? -10.074 25.143 24.410 1.00 15.40 82 TYR A C 1
ATOM 652 O O . TYR A 1 82 ? -9.579 24.038 24.231 1.00 17.94 82 TYR A O 1
ATOM 661 N N . ARG A 1 83 ? -9.540 26.275 23.961 1.00 17.69 83 ARG A N 1
ATOM 662 C CA . ARG A 1 83 ? -8.253 26.295 23.284 1.00 21.57 83 ARG A CA 1
ATOM 663 C C . ARG A 1 83 ? -7.478 27.513 23.740 1.00 16.17 83 ARG A C 1
ATOM 664 O O . ARG A 1 83 ? -7.984 28.645 23.708 1.00 18.53 83 ARG A O 1
ATOM 672 N N . ILE A 1 84 ? -6.288 27.281 24.295 1.00 14.16 84 ILE A N 1
ATOM 673 C CA . ILE A 1 84 ? -5.438 28.376 24.711 1.00 14.26 84 ILE A CA 1
ATOM 674 C C . ILE A 1 84 ? -4.210 28.337 23.828 1.00 11.89 84 ILE A C 1
ATOM 675 O O . ILE A 1 84 ? -3.536 27.312 23.724 1.00 15.40 84 ILE A O 1
ATOM 680 N N . THR A 1 85 ? -3.886 29.480 23.221 1.00 13.34 85 THR A N 1
ATOM 681 C CA . THR A 1 85 ? -2.741 29.545 22.331 1.00 15.69 85 THR A CA 1
ATOM 682 C C . THR A 1 85 ? -1.843 30.660 22.846 1.00 15.21 85 THR A C 1
ATOM 683 O O . THR A 1 85 ? -2.310 31.772 23.074 1.00 17.06 85 THR A O 1
ATOM 687 N N . ARG A 1 86 ? -0.555 30.360 23.031 1.00 11.88 86 ARG A N 1
ATOM 688 C CA . ARG A 1 86 ? 0.377 31.340 23.559 1.00 15.77 86 ARG A CA 1
ATOM 689 C C . ARG A 1 86 ? 1.593 31.436 22.689 1.00 12.25 86 ARG A C 1
ATOM 690 O O . ARG A 1 86 ? 2.148 30.419 22.290 1.00 14.60 86 ARG A O 1
ATOM 698 N N . ARG A 1 87 ? 2.035 32.663 22.427 1.00 13.71 87 ARG A N 1
ATOM 699 C CA . ARG A 1 87 ? 3.207 32.868 21.578 1.00 14.91 87 ARG A CA 1
ATOM 700 C C . ARG A 1 87 ? 4.142 33.863 22.264 1.00 17.08 87 ARG A C 1
ATOM 701 O O . ARG A 1 87 ? 3.729 34.976 22.651 1.00 20.34 87 ARG A O 1
ATOM 709 N N . PHE A 1 88 ? 5.405 33.480 22.400 1.00 14.11 88 PHE A N 1
ATOM 710 C CA . PHE A 1 88 ? 6.413 34.287 23.056 1.00 17.81 88 PHE A CA 1
ATOM 711 C C . PHE A 1 88 ? 7.414 34.710 21.993 1.00 23.25 88 PHE A C 1
ATOM 712 O O . PHE A 1 88 ? 8.079 33.885 21.383 1.00 22.49 88 PHE A O 1
ATOM 720 N N . LEU A 1 89 ? 7.384 36.003 21.686 1.00 25.05 89 LEU A N 1
ATOM 721 C CA . LEU A 1 89 ? 8.262 36.597 20.682 1.00 36.25 89 LEU A CA 1
ATOM 722 C C . LEU A 1 89 ? 9.634 36.865 21.326 1.00 34.93 89 LEU A C 1
ATOM 723 O O . LEU A 1 89 ? 9.728 37.485 22.394 1.00 43.08 89 LEU A O 1
ATOM 728 N N . LYS A 1 90 ? 10.671 36.264 20.749 1.00 40.97 90 LYS A N 1
ATOM 729 C CA . LYS A 1 90 ? 12.042 36.387 21.246 1.00 44.04 90 LYS A CA 1
ATOM 730 C C . LYS A 1 90 ? 12.682 37.721 20.898 1.00 46.33 90 LYS A C 1
ATOM 731 O O . LYS A 1 90 ? 13.260 38.327 21.824 1.00 54.45 90 LYS A O 1
ATOM 733 N N . GLY A 1 95 ? 7.829 40.538 23.610 1.00 32.31 95 GLY A N 1
ATOM 734 C CA . GLY A 1 95 ? 6.356 40.697 23.349 1.00 25.60 95 GLY A CA 1
ATOM 735 C C . GLY A 1 95 ? 5.682 39.331 23.439 1.00 30.07 95 GLY A C 1
ATOM 736 O O . GLY A 1 95 ? 6.317 38.315 23.164 1.00 32.98 95 GLY A O 1
ATOM 737 N N . GLU A 1 96 ? 4.411 39.294 23.829 1.00 24.83 96 GLU A N 1
ATOM 738 C CA . GLU A 1 96 ? 3.690 38.016 23.952 1.00 20.70 96 GLU A CA 1
ATOM 739 C C . GLU A 1 96 ? 2.304 38.130 23.357 1.00 22.13 96 GLU A C 1
ATOM 740 O O . GLU A 1 96 ? 1.728 39.222 23.348 1.00 24.80 96 GLU A O 1
ATOM 746 N N . ILE A 1 97 ? 1.752 37.006 22.897 1.00 16.14 97 ILE A N 1
ATOM 747 C CA . ILE A 1 97 ? 0.391 36.966 22.352 1.00 15.02 97 ILE A CA 1
ATOM 748 C C . ILE A 1 97 ? -0.326 35.813 23.035 1.00 16.72 97 ILE A C 1
ATOM 749 O O . ILE A 1 97 ? 0.181 34.696 23.029 1.00 17.81 97 ILE A O 1
ATOM 754 N N . HIS A 1 98 ? -1.497 36.076 23.615 1.00 16.46 98 HIS A N 1
ATOM 755 C CA . HIS A 1 98 ? -2.246 35.034 24.314 1.00 13.84 98 HIS A CA 1
ATOM 756 C C . HIS A 1 98 ? -3.717 35.112 23.950 1.00 17.22 98 HIS A C 1
ATOM 757 O O . HIS A 1 98 ? -4.281 36.194 24.004 1.00 20.26 98 HIS A O 1
ATOM 764 N N . ALA A 1 99 ? -4.324 33.967 23.677 1.00 16.06 99 ALA A N 1
ATOM 765 C CA . ALA A 1 99 ? -5.758 33.898 23.369 1.00 18.74 99 ALA A CA 1
ATOM 766 C C . ALA A 1 99 ? -6.371 32.662 23.985 1.00 18.40 99 ALA A C 1
ATOM 767 O O . ALA A 1 99 ? -5.751 31.602 24.006 1.00 16.73 99 ALA A O 1
ATOM 769 N N . MET A 1 100 ? -7.581 32.795 24.525 1.00 17.47 100 MET A N 1
ATOM 770 C CA . MET A 1 100 ? -8.263 31.622 25.042 1.00 18.05 100 MET A CA 1
ATOM 771 C C . MET A 1 100 ? -9.658 31.660 24.430 1.00 23.69 100 MET A C 1
ATOM 772 O O . MET A 1 100 ? -10.377 32.660 24.551 1.00 21.33 100 MET A O 1
ATOM 777 N N . LYS A 1 101 ? -10.019 30.570 23.775 1.00 19.94 101 LYS A N 1
ATOM 778 C CA . LYS A 1 101 ? -11.310 30.504 23.107 1.00 22.60 101 LYS A CA 1
ATOM 779 C C . LYS A 1 101 ? -12.084 29.264 23.490 1.00 26.34 101 LYS A C 1
ATOM 780 O O . LYS A 1 101 ? -11.544 28.315 24.053 1.00 20.58 101 LYS A O 1
ATOM 786 N N . ARG A 1 102 ? -13.392 29.314 23.234 1.00 23.81 102 ARG A N 1
ATOM 787 C CA . ARG A 1 102 ? -14.245 28.174 23.482 1.00 26.65 102 ARG A CA 1
ATOM 788 C C . ARG A 1 102 ? -14.942 27.941 22.150 1.00 24.91 102 ARG A C 1
ATOM 789 O O . ARG A 1 102 ? -15.132 28.873 21.354 1.00 26.06 102 ARG A O 1
ATOM 797 N N . LEU A 1 103 ? -15.157 26.674 21.849 1.00 27.99 103 LEU A N 1
ATOM 798 C CA . LEU A 1 103 ? -15.815 26.276 20.622 1.00 27.93 103 LEU A CA 1
ATOM 799 C C . LEU A 1 103 ? -17.345 26.488 20.756 1.00 31.87 103 LEU A C 1
ATOM 800 O O . LEU A 1 103 ? -17.997 25.889 21.623 1.00 29.63 103 LEU A O 1
ATOM 805 N N . VAL A 1 104 ? -17.864 27.410 19.949 1.00 28.75 104 VAL A N 1
ATOM 806 C CA . VAL A 1 104 ? -19.290 27.747 19.916 1.00 34.73 104 VAL A CA 1
ATOM 807 C C . VAL A 1 104 ? -19.746 27.465 18.491 1.00 26.61 104 VAL A C 1
ATOM 808 O O . VAL A 1 104 ? -19.320 28.135 17.562 1.00 29.87 104 VAL A O 1
ATOM 812 N N . GLY A 1 105 ? -20.592 26.453 18.317 1.00 29.76 105 GLY A N 1
ATOM 813 C CA . GLY A 1 105 ? -21.023 26.106 16.972 1.00 31.78 105 GLY A CA 1
ATOM 814 C C . GLY A 1 105 ? -19.789 25.554 16.280 1.00 35.57 105 GLY A C 1
ATOM 815 O O . GLY A 1 105 ? -19.140 24.661 16.803 1.00 32.27 105 GLY A O 1
ATOM 816 N N . ASN A 1 106 ? -19.421 26.096 15.128 1.00 39.47 106 ASN A N 1
ATOM 817 C CA . ASN A 1 106 ? -18.218 25.600 14.459 1.00 42.72 106 ASN A CA 1
ATOM 818 C C . ASN A 1 106 ? -17.041 26.573 14.604 1.00 45.12 106 ASN A C 1
ATOM 819 O O . ASN A 1 106 ? -15.940 26.308 14.090 1.00 42.69 106 ASN A O 1
ATOM 821 N N . GLU A 1 107 ? -17.263 27.648 15.362 1.00 40.39 107 GLU A N 1
ATOM 822 C CA . GLU A 1 107 ? -16.267 28.703 15.550 1.00 36.37 107 GLU A CA 1
ATOM 823 C C . GLU A 1 107 ? -15.638 28.822 16.932 1.00 38.33 107 GLU A C 1
ATOM 824 O O . GLU A 1 107 ? -16.312 28.687 17.953 1.00 36.66 107 GLU A O 1
ATOM 830 N N . TRP A 1 108 ? -14.346 29.130 16.956 1.00 35.17 108 TRP A N 1
ATOM 831 C CA . TRP A 1 108 ? -13.640 29.358 18.205 1.00 28.78 108 TRP A CA 1
ATOM 832 C C . TRP A 1 108 ? -13.900 30.807 18.550 1.00 27.87 108 TRP A C 1
ATOM 833 O O . TRP A 1 108 ? -13.714 31.691 17.711 1.00 34.16 108 TRP A O 1
ATOM 844 N N . LYS A 1 109 ? -14.361 31.062 19.764 1.00 23.72 109 LYS A N 1
ATOM 845 C CA . LYS A 1 109 ? -14.634 32.427 20.179 1.00 28.74 109 LYS A CA 1
ATOM 846 C C . LYS A 1 109 ? -13.941 32.761 21.482 1.00 25.95 109 LYS A C 1
ATOM 847 O O . LYS A 1 109 ? -13.911 31.947 22.392 1.00 29.43 109 LYS A O 1
ATOM 853 N N . HIS A 1 110 ? -13.407 33.973 21.567 1.00 22.52 110 HIS A N 1
ATOM 854 C CA . HIS A 1 110 ? -12.723 34.468 22.761 1.00 25.14 110 HIS A CA 1
ATOM 855 C C . HIS A 1 110 ? -13.590 34.382 24.022 1.00 28.92 110 HIS A C 1
ATOM 856 O O . HIS A 1 110 ? -14.749 34.809 24.024 1.00 27.34 110 HIS A O 1
ATOM 863 N N . VAL A 1 111 ? -13.037 33.838 25.101 1.00 23.14 111 VAL A N 1
ATOM 864 C CA . VAL A 1 111 ? -13.793 33.751 26.342 1.00 22.05 111 VAL A CA 1
ATOM 865 C C . VAL A 1 111 ? -13.540 35.007 27.157 1.00 28.49 111 VAL A C 1
ATOM 866 O O . VAL A 1 111 ? -14.315 35.366 28.057 1.00 29.39 111 VAL A O 1
ATOM 870 N N . THR A 1 112 ? -12.432 35.674 26.857 1.00 23.18 112 THR A N 1
ATOM 871 C CA . THR A 1 112 ? -12.082 36.908 27.530 1.00 28.15 112 THR A CA 1
ATOM 872 C C . THR A 1 112 ? -11.095 37.663 26.630 1.00 21.52 112 THR A C 1
ATOM 873 O O . THR A 1 112 ? -10.769 37.176 25.545 1.00 26.81 112 THR A O 1
ATOM 877 N N . GLU A 1 113 ? -10.639 38.828 27.085 1.00 22.84 113 GLU A N 1
ATOM 878 C CA . GLU A 1 113 ? -9.690 39.672 26.368 1.00 20.16 113 GLU A CA 1
ATOM 879 C C . GLU A 1 113 ? -8.427 38.835 26.096 1.00 23.50 113 GLU A C 1
ATOM 880 O O . GLU A 1 113 ? -8.027 38.044 26.956 1.00 21.97 113 GLU A O 1
ATOM 886 N N . PRO A 1 114 ? -7.877 38.885 24.868 1.00 22.60 114 PRO A N 1
ATOM 887 C CA . PRO A 1 114 ? -6.666 38.083 24.637 1.00 18.00 114 PRO A CA 1
ATOM 888 C C . PRO A 1 114 ? -5.435 38.729 25.250 1.00 19.20 114 PRO A C 1
ATOM 889 O O . PRO A 1 114 ? -4.659 39.430 24.597 1.00 18.40 114 PRO A O 1
ATOM 893 N N . SER A 1 115 ? -5.303 38.530 26.551 1.00 18.46 115 SER A N 1
ATOM 894 C CA . SER A 1 115 ? -4.165 39.052 27.302 1.00 20.51 115 SER A CA 1
ATOM 895 C C . SER A 1 115 ? -3.843 38.040 28.382 1.00 19.44 115 SER A C 1
ATOM 896 O O . SER A 1 115 ? -4.701 37.274 28.798 1.00 20.24 115 SER A O 1
ATOM 899 N N . SER A 1 116 ? -2.591 38.051 28.809 1.00 19.04 116 SER A N 1
ATOM 900 C CA . SER A 1 116 ? -2.108 37.139 29.843 1.00 18.26 116 SER A CA 1
ATOM 901 C C . SER A 1 116 ? -2.902 37.359 31.123 1.00 18.38 116 SER A C 1
ATOM 902 O O . SER A 1 116 ? -3.322 36.418 31.775 1.00 18.61 116 SER A O 1
ATOM 905 N N . LYS A 1 117 ? -3.136 38.615 31.468 1.00 20.81 117 LYS A N 1
ATOM 906 C CA . LYS A 1 117 ? -3.856 38.916 32.701 1.00 21.81 117 LYS A CA 1
ATOM 907 C C . LYS A 1 117 ? -5.264 38.388 32.718 1.00 20.10 117 LYS A C 1
ATOM 908 O O . LYS A 1 117 ? -5.696 37.767 33.694 1.00 20.02 117 LYS A O 1
ATOM 914 N N . ALA A 1 118 ? -6.005 38.668 31.653 1.00 20.56 118 ALA A N 1
ATOM 915 C CA . ALA A 1 118 ? -7.411 38.254 31.584 1.00 21.82 118 ALA A CA 1
ATOM 916 C C . ALA A 1 118 ? -7.608 36.738 31.566 1.00 25.64 118 ALA A C 1
ATOM 917 O O . ALA A 1 118 ? -8.488 36.193 32.269 1.00 20.81 118 ALA A O 1
ATOM 919 N N . ILE A 1 119 ? -6.769 36.061 30.773 1.00 20.72 119 ILE A N 1
ATOM 920 C CA . ILE A 1 119 ? -6.825 34.622 30.649 1.00 16.75 119 ILE A CA 1
ATOM 921 C C . ILE A 1 119 ? -6.428 33.963 31.976 1.00 16.73 119 ILE A C 1
ATOM 922 O O . ILE A 1 119 ? -7.053 32.999 32.369 1.00 17.16 119 ILE A O 1
ATOM 927 N N . SER A 1 120 ? -5.426 34.510 32.659 1.00 17.56 120 SER A N 1
ATOM 928 C CA . SER A 1 120 ? -5.001 33.942 33.948 1.00 15.57 120 SER A CA 1
ATOM 929 C C . SER A 1 120 ? -6.136 34.072 34.954 1.00 19.42 120 SER A C 1
ATOM 930 O O . SER A 1 120 ? -6.418 33.124 35.710 1.00 19.16 120 SER A O 1
ATOM 933 N N . ALA A 1 121 ? -6.830 35.206 34.932 1.00 17.19 121 ALA A N 1
ATOM 934 C CA . ALA A 1 121 ? -7.970 35.377 35.842 1.00 19.75 121 ALA A CA 1
ATOM 935 C C . ALA A 1 121 ? -9.102 34.372 35.544 1.00 19.16 121 ALA A C 1
ATOM 936 O O . ALA A 1 121 ? -9.683 33.789 36.459 1.00 21.18 121 ALA A O 1
ATOM 938 N N . PHE A 1 122 ? -9.381 34.138 34.272 1.00 20.39 122 PHE A N 1
ATOM 939 C CA . PHE A 1 122 ? -10.410 33.210 33.858 1.00 19.14 122 PHE A CA 1
ATOM 940 C C . PHE A 1 122 ? -10.038 31.783 34.279 1.00 24.50 122 PHE A C 1
ATOM 941 O O . PHE A 1 122 ? -10.851 31.073 34.842 1.00 20.47 122 PHE A O 1
ATOM 949 N N . MET A 1 123 ? -8.798 31.373 34.025 1.00 20.61 123 MET A N 1
ATOM 950 C CA . MET A 1 123 ? -8.386 30.030 34.399 1.00 22.16 123 MET A CA 1
ATOM 951 C C . MET A 1 123 ? -8.464 29.788 35.912 1.00 21.84 123 MET A C 1
ATOM 952 O O . MET A 1 123 ? -8.819 28.687 36.332 1.00 20.18 123 MET A O 1
ATOM 957 N N . GLU A 1 124 ? -8.140 30.801 36.714 1.00 22.20 124 GLU A N 1
ATOM 958 C CA . GLU A 1 124 ? -8.165 30.625 38.173 1.00 26.85 124 GLU A CA 1
ATOM 959 C C . GLU A 1 124 ? -9.603 30.317 38.611 1.00 24.33 124 GLU A C 1
ATOM 960 O O . GLU A 1 124 ? -9.834 29.660 39.638 1.00 25.94 124 GLU A O 1
ATOM 966 N N . LYS A 1 125 ? -10.570 30.742 37.803 1.00 22.42 125 LYS A N 1
ATOM 967 C CA . LYS A 1 125 ? -11.983 30.454 38.060 1.00 22.30 125 LYS A CA 1
ATOM 968 C C . LYS A 1 125 ? -12.414 29.107 37.446 1.00 24.03 125 LYS A C 1
ATOM 969 O O . LYS A 1 125 ? -13.063 28.300 38.126 1.00 29.66 125 LYS A O 1
ATOM 975 N N . LEU A 1 126 ? -11.992 28.822 36.208 1.00 20.95 126 LEU A N 1
ATOM 976 C CA . LEU A 1 126 ? -12.377 27.567 35.532 1.00 15.85 126 LEU A CA 1
ATOM 977 C C . LEU A 1 126 ? -11.812 26.291 36.184 1.00 22.31 126 LEU A C 1
ATOM 978 O O . LEU A 1 126 ? -12.545 25.337 36.463 1.00 23.52 126 LEU A O 1
ATOM 983 N N . ILE A 1 127 ? -10.499 26.258 36.382 1.00 20.34 127 ILE A N 1
ATOM 984 C CA . ILE A 1 127 ? -9.860 25.111 37.033 1.00 16.23 127 ILE A CA 1
ATOM 985 C C . ILE A 1 127 ? -8.641 25.717 37.687 1.00 19.88 127 ILE A C 1
ATOM 986 O O . ILE A 1 127 ? -7.577 25.873 37.057 1.00 20.52 127 ILE A O 1
ATOM 991 N N . PRO A 1 128 ? -8.779 26.115 38.954 1.00 20.40 128 PRO A N 1
ATOM 992 C CA . PRO A 1 128 ? -7.636 26.740 39.618 1.00 24.03 128 PRO A CA 1
ATOM 993 C C . PRO A 1 128 ? -6.378 25.913 39.676 1.00 20.42 128 PRO A C 1
ATOM 994 O O . PRO A 1 128 ? -6.405 24.686 39.754 1.00 18.63 128 PRO A O 1
ATOM 998 N N . TYR A 1 129 ? -5.270 26.624 39.580 1.00 18.57 129 TYR A N 1
ATOM 999 C CA . TYR A 1 129 ? -3.927 26.056 39.627 1.00 18.66 129 TYR A CA 1
ATOM 1000 C C . TYR A 1 129 ? -3.768 25.089 40.800 1.00 17.09 129 TYR A C 1
ATOM 1001 O O . TYR A 1 129 ? -3.153 24.029 40.646 1.00 16.17 129 TYR A O 1
ATOM 1010 N N . ASN A 1 130 ? -4.295 25.445 41.976 1.00 17.99 130 ASN A N 1
ATOM 1011 C CA . ASN A 1 130 ? -4.143 24.534 43.103 1.00 15.73 130 ASN A CA 1
ATOM 1012 C C . ASN A 1 130 ? -4.916 23.244 42.907 1.00 15.48 130 ASN A C 1
ATOM 1013 O O . ASN A 1 130 ? -4.490 22.211 43.414 1.00 17.41 130 ASN A O 1
ATOM 1018 N N . ILE A 1 131 ? -6.073 23.303 42.258 1.00 15.90 131 ILE A N 1
ATOM 1019 C CA . ILE A 1 131 ? -6.809 22.059 42.009 1.00 15.93 131 ILE A CA 1
ATOM 1020 C C . ILE A 1 131 ? -5.996 21.231 40.992 1.00 15.43 131 ILE A C 1
ATOM 1021 O O . ILE A 1 131 ? -5.853 20.020 41.122 1.00 14.23 131 ILE A O 1
ATOM 1026 N N . PHE A 1 132 ? -5.377 21.893 40.007 1.00 13.96 132 PHE A N 1
ATOM 1027 C CA . PHE A 1 132 ? -4.585 21.114 39.072 1.00 15.57 132 PHE A CA 1
ATOM 1028 C C . PHE A 1 132 ? -3.398 20.405 39.767 1.00 14.72 132 PHE A C 1
ATOM 1029 O O . PHE A 1 132 ? -3.180 19.218 39.570 1.00 14.75 132 PHE A O 1
ATOM 1037 N N . LEU A 1 133 ? -2.636 21.112 40.597 1.00 13.57 133 LEU A N 1
ATOM 1038 C CA . LEU A 1 133 ? -1.470 20.478 41.234 1.00 13.23 133 LEU A CA 1
ATOM 1039 C C . LEU A 1 133 ? -1.803 19.555 42.408 1.00 14.09 133 LEU A C 1
ATOM 1040 O O . LEU A 1 133 ? -1.039 18.644 42.696 1.00 17.31 133 LEU A O 1
ATOM 1045 N N . ASN A 1 134 ? -2.911 19.826 43.100 1.00 14.76 134 ASN A N 1
ATOM 1046 C CA . ASN A 1 134 ? -3.240 19.028 44.303 1.00 12.98 134 ASN A CA 1
ATOM 1047 C C . ASN A 1 134 ? -4.209 17.881 44.026 1.00 16.44 134 ASN A C 1
ATOM 1048 O O . ASN A 1 134 ? -4.259 16.893 44.783 1.00 17.51 134 ASN A O 1
ATOM 1053 N N . ALA A 1 135 ? -4.888 17.944 42.895 1.00 14.25 135 ALA A N 1
ATOM 1054 C CA . ALA A 1 135 ? -5.866 16.912 42.585 1.00 14.28 135 ALA A CA 1
ATOM 1055 C C . ALA A 1 135 ? -5.662 16.235 41.253 1.00 20.55 135 ALA A C 1
ATOM 1056 O O . ALA A 1 135 ? -6.123 15.117 41.064 1.00 22.63 135 ALA A O 1
ATOM 1058 N N . ILE A 1 136 ? -5.002 16.881 40.303 1.00 14.34 136 ILE A N 1
ATOM 1059 C CA . ILE A 1 136 ? -4.905 16.254 38.984 1.00 14.25 136 ILE A CA 1
ATOM 1060 C C . ILE A 1 136 ? -3.536 15.771 38.623 1.00 15.89 136 ILE A C 1
ATOM 1061 O O . ILE A 1 136 ? -3.338 14.635 38.202 1.00 18.16 136 ILE A O 1
ATOM 1066 N N . TYR A 1 137 ? -2.557 16.646 38.799 1.00 13.96 137 TYR A N 1
ATOM 1067 C CA . TYR A 1 137 ? -1.198 16.334 38.382 1.00 14.36 137 TYR A CA 1
ATOM 1068 C C . TYR A 1 137 ? -0.252 16.021 39.515 1.00 16.44 137 TYR A C 1
ATOM 1069 O O . TYR A 1 137 ? 0.000 16.876 40.378 1.00 18.18 137 TYR A O 1
ATOM 1078 N N . ILE A 1 138 ? 0.191 14.766 39.541 1.00 14.49 138 ILE A N 1
ATOM 1079 C CA . ILE A 1 138 ? 1.135 14.269 40.508 1.00 16.69 138 ILE A CA 1
ATOM 1080 C C . ILE A 1 138 ? 2.528 14.428 39.929 1.00 15.92 138 ILE A C 1
ATOM 1081 O O . ILE A 1 138 ? 3.004 13.616 39.120 1.00 16.73 138 ILE A O 1
ATOM 1086 N N . ARG A 1 139 ? 3.185 15.494 40.352 1.00 15.55 139 ARG A N 1
ATOM 1087 C CA . ARG A 1 139 ? 4.542 15.760 39.880 1.00 16.20 139 ARG A CA 1
ATOM 1088 C C . ARG A 1 139 ? 5.572 14.773 40.393 1.00 16.56 139 ARG A C 1
ATOM 1089 O O . ARG A 1 139 ? 5.341 14.050 41.347 1.00 17.28 139 ARG A O 1
ATOM 1097 N N . GLN A 1 140 ? 6.711 14.702 39.697 1.00 19.17 140 GLN A N 1
ATOM 1098 C CA . GLN A 1 140 ? 7.782 13.805 40.097 1.00 20.48 140 GLN A CA 1
ATOM 1099 C C . GLN A 1 140 ? 8.153 14.115 41.555 1.00 19.64 140 GLN A C 1
ATOM 1100 O O . GLN A 1 140 ? 8.211 15.293 41.956 1.00 22.31 140 GLN A O 1
ATOM 1106 N N . GLY A 1 141 ? 8.326 13.055 42.343 1.00 21.51 141 GLY A N 1
ATOM 1107 C CA . GLY A 1 141 ? 8.704 13.200 43.739 1.00 21.79 141 GLY A CA 1
ATOM 1108 C C . GLY A 1 141 ? 7.569 13.424 44.723 1.00 26.43 141 GLY A C 1
ATOM 1109 O O . GLY A 1 141 ? 7.772 13.394 45.943 1.00 27.71 141 GLY A O 1
ATOM 1110 N N . GLN A 1 142 ? 6.361 13.630 44.224 1.00 20.32 142 GLN A N 1
ATOM 1111 C CA . GLN A 1 142 ? 5.252 13.886 45.134 1.00 19.31 142 GLN A CA 1
ATOM 1112 C C . GLN A 1 142 ? 4.827 12.652 45.917 1.00 28.19 142 GLN A C 1
ATOM 1113 O O . GLN A 1 142 ? 4.394 12.773 47.072 1.00 26.83 142 GLN A O 1
ATOM 1119 N N . ILE A 1 143 ? 4.983 11.475 45.316 1.00 26.97 143 ILE A N 1
ATOM 1120 C CA . ILE A 1 143 ? 4.636 10.231 46.019 1.00 30.73 143 ILE A CA 1
ATOM 1121 C C . ILE A 1 143 ? 5.624 10.058 47.194 1.00 34.09 143 ILE A C 1
ATOM 1122 O O . ILE A 1 143 ? 5.217 9.799 48.339 1.00 36.74 143 ILE A O 1
ATOM 1127 N N . ASP A 1 144 ? 6.894 10.371 46.956 1.00 38.20 144 ASP A N 1
ATOM 1128 C CA . ASP A 1 144 ? 7.923 10.268 47.996 1.00 39.71 144 ASP A CA 1
ATOM 1129 C C . ASP A 1 144 ? 7.648 11.253 49.122 1.00 37.71 144 ASP A C 1
ATOM 1130 O O . ASP A 1 144 ? 7.713 10.903 50.300 1.00 37.86 144 ASP A O 1
ATOM 1135 N N . ALA A 1 145 ? 7.356 12.494 48.747 1.00 32.31 145 ALA A N 1
ATOM 1136 C CA . ALA A 1 145 ? 7.092 13.545 49.707 1.00 29.78 145 ALA A CA 1
ATOM 1137 C C . ALA A 1 145 ? 5.975 13.163 50.665 1.00 32.36 145 ALA A C 1
ATOM 1138 O O . ALA A 1 145 ? 6.044 13.446 51.857 1.00 26.84 145 ALA A O 1
ATOM 1140 N N . ILE A 1 146 ? 4.943 12.519 50.135 1.00 23.36 146 ILE A N 1
ATOM 1141 C CA . ILE A 1 146 ? 3.787 12.123 50.935 1.00 23.30 146 ILE A CA 1
ATOM 1142 C C . ILE A 1 146 ? 4.140 11.103 52.026 1.00 24.65 146 ILE A C 1
ATOM 1143 O O . ILE A 1 146 ? 3.571 11.116 53.133 1.00 26.88 146 ILE A O 1
ATOM 1148 N N . LEU A 1 147 ? 5.112 10.254 51.732 1.00 20.27 147 LEU A N 1
ATOM 1149 C CA . LEU A 1 147 ? 5.528 9.214 52.664 1.00 19.16 147 LEU A CA 1
ATOM 1150 C C . LEU A 1 147 ? 6.584 9.649 53.667 1.00 20.76 147 LEU A C 1
ATOM 1151 O O . LEU A 1 147 ? 7.056 8.820 54.437 1.00 21.06 147 LEU A O 1
ATOM 1156 N N . GLU A 1 148 ? 6.980 10.924 53.620 1.00 23.52 148 GLU A N 1
ATOM 1157 C CA . GLU A 1 148 ? 7.986 11.462 54.553 1.00 27.31 148 GLU A CA 1
ATOM 1158 C C . GLU A 1 148 ? 7.514 11.173 55.972 1.00 26.69 148 GLU A C 1
ATOM 1159 O O . GLU A 1 148 ? 6.369 11.467 56.333 1.00 25.96 148 GLU A O 1
ATOM 1165 N N . SER A 1 149 ? 8.411 10.592 56.758 1.00 23.77 149 SER A N 1
ATOM 1166 C CA . SER A 1 149 ? 8.108 10.193 58.120 1.00 31.33 149 SER A CA 1
ATOM 1167 C C . SER A 1 149 ? 9.213 10.550 59.108 1.00 39.19 149 SER A C 1
ATOM 1168 O O . SER A 1 149 ? 10.347 10.847 58.663 1.00 36.08 149 SER A O 1
ATOM 1172 N N . ALA B 2 6 ? -12.073 20.913 63.917 1.00 54.40 740 ALA B N 1
ATOM 1173 C CA . ALA B 2 6 ? -12.357 20.866 62.481 1.00 54.07 740 ALA B CA 1
ATOM 1174 C C . ALA B 2 6 ? -11.188 20.194 61.759 1.00 51.77 740 ALA B C 1
ATOM 1175 O O . ALA B 2 6 ? -11.384 19.464 60.783 1.00 51.20 740 ALA B O 1
ATOM 1177 N N . ARG B 2 7 ? -9.976 20.467 62.241 1.00 51.89 741 ARG B N 1
ATOM 1178 C CA . ARG B 2 7 ? -8.752 19.893 61.682 1.00 52.08 741 ARG B CA 1
ATOM 1179 C C . ARG B 2 7 ? -8.858 18.379 61.727 1.00 52.33 741 ARG B C 1
ATOM 1180 O O . ARG B 2 7 ? -8.674 17.705 60.718 1.00 49.71 741 ARG B O 1
ATOM 1188 N N . GLU B 2 8 ? -9.185 17.863 62.908 1.00 51.21 742 GLU B N 1
ATOM 1189 C CA . GLU B 2 8 ? -9.331 16.430 63.108 1.00 49.74 742 GLU B CA 1
ATOM 1190 C C . GLU B 2 8 ? -10.422 15.893 62.190 1.00 47.02 742 GLU B C 1
ATOM 1191 O O . GLU B 2 8 ? -10.319 14.780 61.682 1.00 46.63 742 GLU B O 1
ATOM 1197 N N . ALA B 2 9 ? -11.447 16.705 61.947 1.00 43.88 743 ALA B N 1
ATOM 1198 C CA . ALA B 2 9 ? -12.535 16.294 61.066 1.00 42.48 743 ALA B CA 1
ATOM 1199 C C . ALA B 2 9 ? -12.007 16.116 59.637 1.00 38.52 743 ALA B C 1
ATOM 1200 O O . ALA B 2 9 ? -12.430 15.208 58.918 1.00 42.19 743 ALA B O 1
ATOM 1202 N N . ALA B 2 10 ? -11.074 16.979 59.247 1.00 36.79 744 ALA B N 1
ATOM 1203 C CA . ALA B 2 10 ? -10.479 16.915 57.924 1.00 34.00 744 ALA B CA 1
ATOM 1204 C C . ALA B 2 10 ? -9.618 15.662 57.814 1.00 29.84 744 ALA B C 1
ATOM 1205 O O . ALA B 2 10 ? -9.753 14.896 56.860 1.00 30.77 744 ALA B O 1
ATOM 1207 N N . LEU B 2 11 ? -8.751 15.471 58.805 1.00 32.19 745 LEU B N 1
ATOM 1208 C CA . LEU B 2 11 ? -7.838 14.327 58.881 1.00 33.41 745 LEU B CA 1
ATOM 1209 C C . LEU B 2 11 ? -8.544 12.991 58.855 1.00 33.11 745 LEU B C 1
ATOM 1210 O O . LEU B 2 11 ? -8.108 12.055 58.170 1.00 36.94 745 LEU B O 1
ATOM 1215 N N . SER B 2 12 ? -9.636 12.893 59.598 1.00 29.74 746 SER B N 1
ATOM 1216 C CA . SER B 2 12 ? -10.402 11.659 59.645 1.00 30.97 746 SER B CA 1
ATOM 1217 C C . SER B 2 12 ? -11.007 11.373 58.274 1.00 27.74 746 SER B C 1
ATOM 1218 O O . SER B 2 12 ? -10.994 10.239 57.808 1.00 24.76 746 SER B O 1
ATOM 1221 N N . LYS B 2 13 ? -11.451 12.424 57.579 1.00 29.62 747 LYS B N 1
ATOM 1222 C CA . LYS B 2 13 ? -12.072 12.250 56.274 1.00 23.03 747 LYS B CA 1
ATOM 1223 C C . LYS B 2 13 ? -11.094 11.813 55.179 1.00 17.50 747 LYS B C 1
ATOM 1224 O O . LYS B 2 13 ? -11.362 10.897 54.401 1.00 19.93 747 LYS B O 1
ATOM 1230 N N . ILE B 2 14 ? -9.955 12.487 55.128 1.00 22.45 748 ILE B N 1
ATOM 1231 C CA . ILE B 2 14 ? -8.917 12.148 54.162 1.00 19.50 748 ILE B CA 1
ATOM 1232 C C . ILE B 2 14 ? -8.461 10.699 54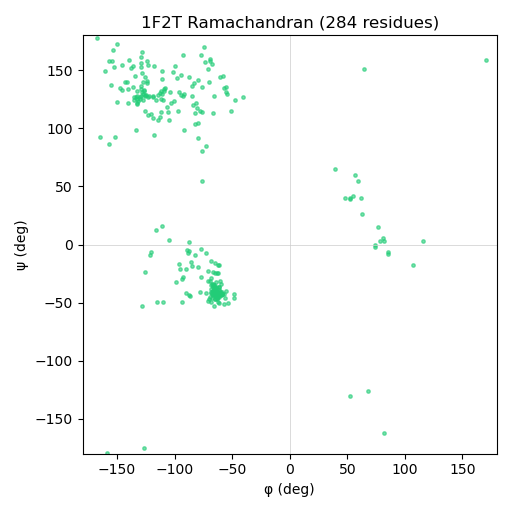.442 1.00 17.63 748 ILE B C 1
ATOM 1233 O O . ILE B 2 14 ? -8.241 9.900 53.523 1.00 18.24 748 ILE B O 1
ATOM 1238 N N . GLY B 2 15 ? -8.422 10.342 55.722 1.00 20.02 749 GLY B N 1
ATOM 1239 C CA . GLY B 2 15 ? -8.017 8.983 56.076 1.00 20.12 749 GLY B CA 1
ATOM 1240 C C . GLY B 2 15 ? -8.998 7.955 55.586 1.00 19.98 749 GLY B C 1
ATOM 1241 O O . GLY B 2 15 ? -8.640 6.865 55.102 1.00 18.09 749 GLY B O 1
ATOM 1242 N N . GLU B 2 16 ? -10.279 8.276 55.702 1.00 18.39 750 GLU B N 1
ATOM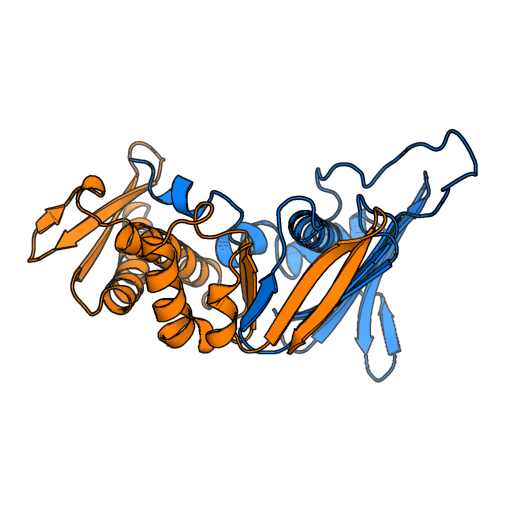 1243 C CA . GLU B 2 16 ? -11.291 7.341 55.259 1.00 20.29 750 GLU B CA 1
ATOM 1244 C C . GLU B 2 16 ? -11.211 7.131 53.755 1.00 16.78 750 GLU B C 1
ATOM 1245 O O . GLU B 2 16 ? -11.216 6.021 53.287 1.00 18.28 750 GLU B O 1
ATOM 1251 N N . LEU B 2 17 ? -11.035 8.211 52.999 1.00 17.69 751 LEU B N 1
ATOM 1252 C CA . LEU B 2 17 ? -10.924 8.090 51.556 1.00 16.32 751 LEU B CA 1
ATOM 1253 C C . LEU B 2 17 ? -9.693 7.317 51.140 1.00 13.90 751 LEU B C 1
ATOM 1254 O O . LEU B 2 17 ? -9.773 6.453 50.270 1.00 17.44 751 LEU B O 1
ATOM 1259 N N . ALA B 2 18 ? -8.556 7.611 51.767 1.00 13.52 752 ALA B N 1
ATOM 1260 C CA . ALA B 2 18 ? -7.325 6.920 51.427 1.00 15.43 752 ALA B CA 1
ATOM 1261 C C . ALA B 2 18 ? -7.383 5.436 51.830 1.00 15.59 752 ALA B C 1
ATOM 1262 O O . ALA B 2 18 ? -6.842 4.591 51.136 1.00 16.60 752 ALA B O 1
ATOM 1264 N N . SER B 2 19 ? -8.067 5.148 52.939 1.00 15.04 753 SER B N 1
ATOM 1265 C CA . SER B 2 19 ? -8.194 3.771 53.415 1.00 13.92 753 SER B CA 1
ATOM 1266 C C . SER B 2 19 ? -8.870 2.883 52.398 1.00 13.25 753 SER B C 1
ATOM 1267 O O . SER B 2 19 ? -8.431 1.753 52.156 1.00 16.85 753 SER B O 1
ATOM 1270 N N . GLU B 2 20 ? -9.940 3.378 51.778 1.00 15.26 754 GLU B N 1
ATOM 1271 C CA . GLU B 2 20 ? -10.635 2.538 50.813 1.00 17.29 754 GLU B CA 1
ATOM 1272 C C . GLU B 2 20 ? -9.799 2.230 49.606 1.00 17.72 754 GLU B C 1
ATOM 1273 O O . GLU B 2 20 ? -9.793 1.104 49.139 1.00 20.27 754 GLU B O 1
ATOM 1279 N N . ILE B 2 21 ? -9.066 3.227 49.114 1.00 15.71 755 ILE B N 1
ATOM 1280 C CA . ILE B 2 21 ? -8.258 3.033 47.922 1.00 16.99 755 ILE B CA 1
ATOM 1281 C C . ILE B 2 21 ? -7.035 2.164 48.207 1.00 15.75 755 ILE B C 1
ATOM 1282 O O . ILE B 2 21 ? -6.713 1.262 47.436 1.00 17.11 755 ILE B O 1
ATOM 1287 N N . PHE B 2 22 ? -6.387 2.408 49.346 1.00 16.82 756 PHE B N 1
ATOM 1288 C CA . PHE B 2 22 ? -5.203 1.621 49.703 1.00 16.74 756 PHE B CA 1
ATOM 1289 C C . PHE B 2 22 ? -5.568 0.168 49.973 1.00 17.56 756 PHE B C 1
ATOM 1290 O O . PHE B 2 22 ? -4.797 -0.733 49.616 1.00 16.52 756 PHE B O 1
ATOM 1298 N N . ALA B 2 23 ? -6.746 -0.048 50.557 1.00 18.30 757 ALA B N 1
ATOM 1299 C CA . ALA B 2 23 ? -7.246 -1.412 50.825 1.00 16.71 757 ALA B CA 1
ATOM 1300 C C . ALA B 2 23 ? -7.475 -2.107 49.486 1.00 18.44 757 ALA B C 1
ATOM 1301 O O . ALA B 2 23 ? -7.071 -3.240 49.290 1.00 19.91 757 ALA B O 1
ATOM 1303 N N . GLU B 2 24 ? -7.992 -1.371 48.502 1.00 16.62 758 GLU B N 1
ATOM 1304 C CA . GLU B 2 24 ? -8.187 -1.969 47.185 1.00 18.47 758 GLU B CA 1
ATOM 1305 C C . GLU B 2 24 ? -6.850 -2.284 46.503 1.00 19.38 758 GLU B C 1
ATOM 1306 O O . GLU B 2 24 ? -6.651 -3.388 45.963 1.00 21.07 758 GLU B O 1
ATOM 1312 N N . PHE B 2 25 ? -5.890 -1.362 46.595 1.00 16.94 759 PHE B N 1
ATOM 1313 C CA . PHE B 2 25 ? -4.582 -1.534 45.984 1.00 17.67 759 PHE B CA 1
ATOM 1314 C C . PHE B 2 25 ? -3.792 -2.662 46.631 1.00 18.62 759 PHE B C 1
ATOM 1315 O O . PHE B 2 25 ? -2.842 -3.172 46.032 1.00 23.02 759 PHE B O 1
ATOM 1323 N N . THR B 2 26 ? -4.132 -2.987 47.879 1.00 18.43 760 THR B N 1
ATOM 1324 C CA . THR B 2 26 ? -3.415 -4.049 48.596 1.00 17.06 760 THR B CA 1
ATOM 1325 C C . THR B 2 26 ? -4.262 -5.292 48.838 1.00 20.91 760 THR B C 1
ATOM 1326 O O . THR B 2 26 ? -3.933 -6.136 49.674 1.00 20.46 760 THR B O 1
ATOM 1330 N N . GLU B 2 27 ? -5.360 -5.385 48.111 1.00 20.75 761 GLU B N 1
ATOM 1331 C CA . GLU B 2 27 ? -6.260 -6.535 48.210 1.00 22.64 761 GLU B CA 1
ATOM 1332 C C . GLU B 2 27 ? -6.687 -6.839 49.639 1.00 20.04 761 GLU B C 1
ATOM 1333 O O . GLU B 2 27 ? -6.746 -8.000 50.043 1.00 24.42 761 GLU B O 1
ATOM 1339 N N . GLY B 2 28 ? -6.927 -5.776 50.405 1.00 20.20 762 GLY B N 1
ATOM 1340 C CA . GLY B 2 28 ? -7.400 -5.878 51.775 1.00 20.43 762 GLY B CA 1
ATOM 1341 C C . GLY B 2 28 ? -6.347 -6.151 52.833 1.00 18.54 762 GLY B C 1
ATOM 1342 O O . GLY B 2 28 ? -6.676 -6.201 54.025 1.00 21.87 762 GLY B O 1
ATOM 1343 N N . LYS B 2 29 ? -5.076 -6.206 52.432 1.00 18.76 763 LYS B N 1
ATOM 1344 C CA . LYS B 2 29 ? -4.013 -6.461 53.405 1.00 17.07 763 LYS B CA 1
ATOM 1345 C C . LYS B 2 29 ? -3.967 -5.421 54.507 1.00 17.65 763 LYS B C 1
ATOM 1346 O O . LYS B 2 29 ? -3.824 -5.756 55.703 1.00 19.04 763 LYS B O 1
ATOM 1352 N N . TYR B 2 30 ? -4.117 -4.161 54.107 1.00 16.76 764 TYR B N 1
ATOM 1353 C CA . TYR B 2 30 ? -4.151 -3.040 55.028 1.00 17.15 764 TYR B CA 1
ATOM 1354 C C . TYR B 2 30 ? -5.555 -2.512 55.049 1.00 16.91 764 TYR B C 1
ATOM 1355 O O . TYR B 2 30 ? -6.082 -2.048 54.024 1.00 18.49 764 TYR B O 1
ATOM 1364 N N . SER B 2 31 ? -6.122 -2.464 56.245 1.00 14.55 765 SER B N 1
ATOM 1365 C CA . SER B 2 31 ? -7.508 -2.041 56.387 1.00 18.03 765 SER B CA 1
ATOM 1366 C C . SER B 2 31 ? -7.698 -0.533 56.466 1.00 19.12 765 SER B C 1
ATOM 1367 O O . SER B 2 31 ? -8.809 -0.029 56.208 1.00 17.84 765 SER B O 1
ATOM 1370 N N . GLU B 2 32 ? -6.631 0.195 56.774 1.00 15.67 766 GLU B N 1
ATOM 1371 C CA . GLU B 2 32 ? -6.806 1.628 56.976 1.00 16.29 766 GLU B CA 1
ATOM 1372 C C . GLU B 2 32 ? -5.539 2.408 56.864 1.00 18.16 766 GLU B C 1
ATOM 1373 O O . GLU B 2 32 ? -4.449 1.847 57.045 1.00 15.91 766 GLU B O 1
ATOM 1379 N N . VAL B 2 33 ? -5.685 3.659 56.411 1.00 13.59 767 VAL B N 1
ATOM 1380 C CA . VAL B 2 33 ? -4.604 4.637 56.364 1.00 16.23 767 VAL B CA 1
ATOM 1381 C C . VAL B 2 33 ? -5.015 5.672 57.419 1.00 16.64 767 VAL B C 1
ATOM 1382 O O . VAL B 2 33 ? -6.140 6.173 57.390 1.00 18.17 767 VAL B O 1
ATOM 1386 N N . VAL B 2 34 ? -4.127 5.927 58.372 1.00 16.30 768 VAL B N 1
ATOM 1387 C CA . VAL B 2 34 ? -4.377 6.901 59.434 1.00 17.41 768 VAL B CA 1
ATOM 1388 C C . VAL B 2 34 ? -3.566 8.127 59.073 1.00 18.97 768 VAL B C 1
ATOM 1389 O O . VAL B 2 34 ? -2.380 8.035 58.759 1.00 18.17 768 VAL B O 1
ATOM 1393 N N . VAL B 2 35 ? -4.227 9.286 59.116 1.00 20.03 769 VAL B N 1
ATOM 1394 C CA . VAL B 2 35 ? -3.592 10.538 58.735 1.00 19.58 769 VAL B CA 1
ATOM 1395 C C . VAL B 2 35 ? -3.514 11.457 59.949 1.00 19.84 769 VAL B C 1
ATOM 1396 O O . VAL B 2 35 ? -4.525 11.718 60.593 1.00 22.51 769 VAL B O 1
ATOM 1400 N N . ARG B 2 36 ? -2.311 11.903 60.273 1.00 22.07 770 ARG B N 1
ATOM 1401 C CA . ARG B 2 36 ? -2.136 12.814 61.396 1.00 34.60 770 ARG B CA 1
ATOM 1402 C C . ARG B 2 36 ? -1.346 14.025 60.930 1.00 36.98 770 ARG B C 1
ATOM 1403 O O . ARG B 2 36 ? -0.809 14.045 59.824 1.00 35.43 770 ARG B O 1
ATOM 1411 N N . ALA B 2 37 ? -1.355 15.079 61.731 1.00 41.49 771 ALA B N 1
ATOM 1412 C CA . ALA B 2 37 ? -0.624 16.280 61.368 1.00 46.63 771 ALA B CA 1
ATOM 1413 C C . ALA B 2 37 ? 0.438 16.531 62.422 1.00 50.26 771 ALA B C 1
ATOM 1414 O O . ALA B 2 37 ? 0.153 17.113 63.472 1.00 58.19 771 ALA B O 1
ATOM 1416 N N . GLU B 2 38 ? 1.645 16.035 62.161 0.00 49.60 772 GLU B N 1
ATOM 1417 C CA . GLU B 2 38 ? 2.773 16.198 63.073 0.00 50.73 772 GLU B CA 1
ATOM 1418 C C . GLU B 2 38 ? 3.251 17.647 63.005 0.00 51.18 772 GLU B C 1
ATOM 1419 O O . GLU B 2 38 ? 4.178 17.973 62.259 0.00 51.33 772 GLU B O 1
ATOM 1425 N N . GLU B 2 39 ? 2.596 18.508 63.782 0.00 51.67 773 GLU B N 1
ATOM 1426 C CA . GLU B 2 39 ? 2.909 19.937 63.833 0.00 52.08 773 GLU B CA 1
ATOM 1427 C C . GLU B 2 39 ? 2.754 20.564 62.449 0.00 52.08 773 GLU B C 1
ATOM 1428 O O . GLU B 2 39 ? 3.680 21.188 61.926 0.00 52.56 773 GLU B O 1
ATOM 1434 N N . ASN B 2 40 ? 1.568 20.382 61.871 0.00 51.77 774 ASN B N 1
ATOM 1435 C CA . ASN B 2 40 ? 1.238 20.893 60.544 0.00 51.32 774 ASN B CA 1
ATOM 1436 C C . ASN B 2 40 ? 2.211 20.395 59.479 0.00 50.34 774 ASN B C 1
ATOM 1437 O O . ASN B 2 40 ? 2.906 21.171 58.820 0.00 50.72 774 ASN B O 1
ATOM 1442 N N . LYS B 2 41 ? 2.253 19.073 59.352 0.00 48.82 775 LYS B N 1
ATOM 1443 C CA . LYS B 2 41 ? 3.097 18.368 58.395 0.00 46.93 775 LYS B CA 1
ATOM 1444 C C . LYS B 2 41 ? 2.511 16.961 58.383 0.00 44.91 775 LYS B C 1
ATOM 1445 O O . LYS B 2 41 ? 2.858 16.113 59.209 0.00 44.84 775 LYS B O 1
ATOM 1451 N N . VAL B 2 42 ? 1.583 16.754 57.457 1.00 44.63 776 VAL B N 1
ATOM 1452 C CA . VAL B 2 42 ? 0.848 15.493 57.286 1.00 37.00 776 VAL B CA 1
ATOM 1453 C C . VAL B 2 42 ? 1.716 14.237 57.290 1.00 32.43 776 VAL B C 1
ATOM 1454 O O . VAL B 2 42 ? 2.634 14.113 56.490 1.00 33.88 776 VAL B O 1
ATOM 1458 N N . ARG B 2 43 ? 1.392 13.302 58.184 1.00 26.87 777 ARG B N 1
ATOM 1459 C CA . ARG B 2 43 ? 2.112 12.026 58.309 1.00 23.19 777 ARG B CA 1
ATOM 1460 C C . ARG B 2 43 ? 1.108 10.883 58.163 1.00 21.61 777 ARG B C 1
ATOM 1461 O O . ARG B 2 43 ? 0.001 10.945 58.703 1.00 24.02 777 ARG B O 1
ATOM 1469 N N . LEU B 2 44 ? 1.512 9.823 57.469 1.00 19.17 778 LEU B N 1
ATOM 1470 C CA . LEU B 2 44 ? 0.642 8.668 57.269 1.00 18.18 778 LEU B CA 1
ATOM 1471 C C . LEU B 2 44 ? 1.141 7.447 58.023 1.00 17.55 778 LEU B C 1
ATOM 1472 O O . LEU B 2 44 ? 2.336 7.286 58.242 1.00 19.61 778 LEU B O 1
ATOM 1477 N N . PHE B 2 45 ? 0.187 6.619 58.437 1.00 18.56 779 PHE B N 1
ATOM 1478 C CA . PHE B 2 45 ? 0.453 5.350 59.118 1.00 18.39 779 PHE B CA 1
ATOM 1479 C C . PHE B 2 45 ? -0.546 4.370 58.531 1.00 16.23 779 PHE B C 1
ATOM 1480 O O . PHE B 2 45 ? -1.569 4.766 57.989 1.00 18.66 779 PHE B O 1
ATOM 1488 N N . VAL B 2 46 ? -0.269 3.074 58.638 1.00 15.19 780 VAL B N 1
ATOM 1489 C CA . VAL B 2 46 ? -1.172 2.082 58.081 1.00 18.34 780 VAL B CA 1
ATOM 1490 C C . VAL B 2 46 ? -1.633 1.091 59.155 1.00 18.58 780 VAL B C 1
ATOM 1491 O O . VAL B 2 46 ? -0.950 0.898 60.158 1.00 19.65 780 VAL B O 1
ATOM 1495 N N . VAL B 2 47 ? -2.799 0.496 58.954 1.00 13.31 781 VAL B N 1
ATOM 1496 C CA . VAL B 2 47 ? -3.312 -0.480 59.921 1.00 12.74 781 VAL B CA 1
ATOM 1497 C C . VAL B 2 47 ? -3.271 -1.844 59.286 1.00 15.34 781 VAL B C 1
ATOM 1498 O O . VAL B 2 47 ? -3.790 -2.056 58.210 1.00 15.73 781 VAL B O 1
ATOM 1502 N N . TRP B 2 48 ? -2.690 -2.797 60.012 1.00 13.19 782 TRP B N 1
ATOM 1503 C CA . TRP B 2 48 ? -2.535 -4.150 59.530 1.00 13.61 782 TRP B CA 1
ATOM 1504 C C . TRP B 2 48 ? -2.940 -5.019 60.720 1.00 14.65 782 TRP B C 1
ATOM 1505 O O . TRP B 2 48 ? -2.378 -4.877 61.797 1.00 15.97 782 TRP B O 1
ATOM 1516 N N . GLU B 2 49 ? -3.868 -5.936 60.476 1.00 14.08 783 GLU B N 1
ATOM 1517 C CA . GLU B 2 49 ? -4.334 -6.834 61.527 1.00 13.80 783 GLU B CA 1
ATOM 1518 C C . GLU B 2 49 ? -4.694 -6.101 62.832 1.00 16.44 783 GLU B C 1
ATOM 1519 O O . GLU B 2 49 ? -4.282 -6.499 63.938 1.00 16.84 783 GLU B O 1
ATOM 1525 N N . GLY B 2 50 ? -5.336 -4.941 62.691 1.00 17.33 784 GLY B N 1
ATOM 1526 C CA . GLY B 2 50 ? -5.796 -4.184 63.838 1.00 14.92 784 GLY B CA 1
ATOM 1527 C C . GLY B 2 50 ? -4.802 -3.313 64.575 1.00 16.00 784 GLY B C 1
ATOM 1528 O O . GLY B 2 50 ? -5.131 -2.730 65.607 1.00 16.47 784 GLY B O 1
ATOM 1529 N N . LYS B 2 51 ? -3.588 -3.217 64.051 1.00 15.12 785 LYS B N 1
ATOM 1530 C CA . LYS B 2 51 ? -2.562 -2.372 64.671 1.00 14.97 785 LYS B CA 1
ATOM 1531 C C . LYS B 2 51 ? -2.006 -1.347 63.684 1.00 16.29 785 LYS B C 1
ATOM 1532 O O . LYS B 2 51 ? -1.698 -1.684 62.537 1.00 15.74 785 LYS B O 1
ATOM 1538 N N . GLU B 2 52 ? -1.797 -0.130 64.175 1.00 15.08 786 GLU B N 1
ATOM 1539 C CA . GLU B 2 52 ? -1.211 0.933 63.354 1.00 16.48 786 GLU B CA 1
ATOM 1540 C C . GLU B 2 52 ? 0.288 0.632 63.261 1.00 20.84 786 GLU B C 1
ATOM 1541 O O . GLU B 2 52 ? 0.926 0.332 64.277 1.00 23.88 786 GLU B O 1
ATOM 1547 N N . ARG B 2 53 ? 0.853 0.739 62.068 1.00 18.89 787 ARG B N 1
ATOM 1548 C CA . ARG B 2 53 ? 2.269 0.415 61.898 1.00 19.88 787 ARG B CA 1
ATOM 1549 C C . ARG B 2 53 ? 2.969 1.546 61.175 1.00 18.06 787 ARG B C 1
ATOM 1550 O O . ARG B 2 53 ? 2.359 2.263 60.380 1.00 17.76 787 ARG B O 1
ATOM 1558 N N . PRO B 2 54 ? 4.278 1.692 61.431 1.00 19.44 788 PRO B N 1
ATOM 1559 C CA . PRO B 2 54 ? 5.130 2.710 60.806 1.00 20.42 788 PRO B CA 1
ATOM 1560 C C . PRO B 2 54 ? 5.235 2.346 59.317 1.00 18.13 788 PRO B C 1
ATOM 1561 O O . PRO B 2 54 ? 5.158 1.166 58.947 1.00 16.99 788 PRO B O 1
ATOM 1565 N N . LEU B 2 55 ? 5.507 3.346 58.468 1.00 18.04 789 LEU B N 1
ATOM 1566 C CA . LEU B 2 55 ? 5.624 3.098 57.040 1.00 17.81 789 LEU B CA 1
ATOM 1567 C C . LEU B 2 55 ? 6.846 2.269 56.653 1.00 18.03 789 LEU B C 1
ATOM 1568 O O . LEU B 2 55 ? 6.895 1.735 55.554 1.00 17.85 789 LEU B O 1
ATOM 1573 N N . THR B 2 56 ? 7.810 2.117 57.567 1.00 19.91 790 THR B N 1
ATOM 1574 C CA . THR B 2 56 ? 9.006 1.310 57.267 1.00 20.42 790 THR B CA 1
ATOM 1575 C C . THR B 2 56 ? 8.650 -0.160 57.059 1.00 21.88 790 THR B C 1
ATOM 1576 O O . THR B 2 56 ? 9.416 -0.924 56.477 1.00 21.74 790 THR B O 1
ATOM 1580 N N . PHE B 2 57 ? 7.449 -0.551 57.482 1.00 20.10 791 PHE B N 1
ATOM 1581 C CA . PHE B 2 57 ? 7.012 -1.927 57.312 1.00 19.60 791 PHE B CA 1
ATOM 1582 C C . PHE B 2 57 ? 6.450 -2.235 55.940 1.00 21.03 791 PHE B C 1
ATOM 1583 O O . PHE B 2 57 ? 6.259 -3.400 55.580 1.00 21.74 791 PHE B O 1
ATOM 1591 N N . LEU B 2 58 ? 6.257 -1.190 55.130 1.00 20.29 792 LEU B N 1
ATOM 1592 C CA . LEU B 2 58 ? 5.746 -1.385 53.787 1.00 18.65 792 LEU B CA 1
ATOM 1593 C C . LEU B 2 58 ? 6.834 -1.836 52.825 1.00 16.81 792 LEU B C 1
ATOM 1594 O O . LEU B 2 58 ? 7.988 -1.379 52.884 1.00 20.13 792 LEU B O 1
ATOM 1599 N N . SER B 2 59 ? 6.449 -2.734 51.934 1.00 16.73 793 SER B N 1
ATOM 1600 C CA . SER B 2 59 ? 7.343 -3.157 50.859 1.00 19.78 793 SER B CA 1
ATOM 1601 C C . SER B 2 59 ? 7.392 -2.002 49.843 1.00 22.58 793 SER B C 1
ATOM 1602 O O . SER B 2 59 ? 6.563 -1.070 49.888 1.00 21.20 793 SER B O 1
ATOM 1605 N N . GLY B 2 60 ? 8.313 -2.081 48.880 1.00 23.25 794 GLY B N 1
ATOM 1606 C CA . GLY B 2 60 ? 8.407 -1.015 47.890 1.00 21.15 794 GLY B CA 1
ATOM 1607 C C . GLY B 2 60 ? 7.107 -0.873 47.098 1.00 18.90 794 GLY B C 1
ATOM 1608 O O . GLY B 2 60 ? 6.678 0.250 46.788 1.00 22.62 794 GLY B O 1
ATOM 1609 N N . GLY B 2 61 ? 6.483 -1.994 46.743 1.00 20.88 795 GLY B N 1
ATOM 1610 C CA . GLY B 2 61 ? 5.230 -1.930 46.011 1.00 21.44 795 GLY B CA 1
ATOM 1611 C C . GLY B 2 61 ? 4.123 -1.300 46.841 1.00 25.16 795 GLY B C 1
ATOM 1612 O O . GLY B 2 61 ? 3.248 -0.601 46.324 1.00 23.28 795 GLY B O 1
ATOM 1613 N N . GLU B 2 62 ? 4.123 -1.594 48.136 1.00 18.98 796 GLU B N 1
ATOM 1614 C CA . GLU B 2 62 ? 3.121 -1.027 49.027 1.00 18.17 796 GLU B CA 1
ATOM 1615 C C . GLU B 2 62 ? 3.343 0.485 49.207 1.00 19.45 796 GLU B C 1
ATOM 1616 O O . GLU B 2 62 ? 2.382 1.235 49.412 1.00 18.81 796 GLU B O 1
ATOM 1622 N N . ARG B 2 63 ? 4.594 0.941 49.144 1.00 19.12 797 ARG B N 1
ATOM 1623 C CA . ARG B 2 63 ? 4.859 2.371 49.283 1.00 17.53 797 ARG B CA 1
ATOM 1624 C C . ARG B 2 63 ? 4.266 3.133 48.088 1.00 18.52 797 ARG B C 1
ATOM 1625 O O . ARG B 2 63 ? 3.668 4.207 48.273 1.00 20.86 797 ARG B O 1
ATOM 1633 N N . ILE B 2 64 ? 4.443 2.612 46.872 1.00 16.86 798 ILE B N 1
ATOM 1634 C CA . ILE B 2 64 ? 3.882 3.339 45.726 1.00 18.44 798 ILE B CA 1
ATOM 1635 C C . ILE B 2 64 ? 2.366 3.284 45.769 1.00 19.21 798 ILE B C 1
ATOM 1636 O O . ILE B 2 64 ? 1.683 4.271 45.488 1.00 19.93 798 ILE B O 1
ATOM 1641 N N . ALA B 2 65 ? 1.827 2.159 46.233 1.00 16.79 799 ALA B N 1
ATOM 1642 C CA . ALA B 2 65 ? 0.374 2.059 46.344 1.00 16.20 799 ALA B CA 1
ATOM 1643 C C . ALA B 2 65 ? -0.172 3.086 47.347 1.00 15.69 799 ALA B C 1
ATOM 1644 O O . ALA B 2 65 ? -1.226 3.695 47.100 1.00 16.22 799 ALA B O 1
ATOM 1646 N N . LEU B 2 66 ? 0.534 3.276 48.470 1.00 13.85 800 LEU B N 1
ATOM 1647 C CA . LEU B 2 66 ? 0.091 4.213 49.512 1.00 15.30 800 LEU B CA 1
ATOM 1648 C C . LEU B 2 66 ? 0.166 5.652 48.997 1.00 17.61 800 LEU B C 1
ATOM 1649 O O . LEU B 2 66 ? -0.777 6.433 49.193 1.00 15.72 800 LEU B O 1
ATOM 1654 N N . GLY B 2 67 ? 1.282 5.993 48.349 1.00 17.36 801 GLY B N 1
ATOM 1655 C CA . GLY B 2 67 ? 1.453 7.360 47.848 1.00 17.59 801 GLY B CA 1
ATOM 1656 C C . GLY B 2 67 ? 0.379 7.674 46.818 1.00 19.06 801 GLY B C 1
ATOM 1657 O O . GLY B 2 67 ? -0.256 8.728 46.881 1.00 17.62 801 GLY B O 1
ATOM 1658 N N . LEU B 2 68 ? 0.117 6.728 45.923 1.00 16.57 802 LEU B N 1
ATOM 1659 C CA . LEU B 2 68 ? -0.917 6.908 44.898 1.00 19.65 802 LEU B CA 1
ATOM 1660 C C . LEU B 2 68 ? -2.297 6.965 45.564 1.00 19.80 802 LEU B C 1
ATOM 1661 O O . LEU B 2 68 ? -3.116 7.809 45.223 1.00 16.73 802 LEU B O 1
ATOM 1666 N N . ALA B 2 69 ? -2.559 6.095 46.544 1.00 16.19 803 ALA B N 1
ATOM 1667 C CA . ALA B 2 69 ? -3.873 6.121 47.207 1.00 16.97 803 ALA B CA 1
ATOM 1668 C C . ALA B 2 69 ? -4.157 7.452 47.900 1.00 16.40 803 ALA B C 1
ATOM 1669 O O . ALA B 2 69 ? -5.299 7.942 47.894 1.00 16.87 803 ALA B O 1
ATOM 1671 N N . PHE B 2 70 ? -3.140 8.005 48.551 1.00 15.94 804 PHE B N 1
ATOM 1672 C CA . PHE B 2 70 ? -3.286 9.263 49.263 1.00 15.78 804 PHE B CA 1
ATOM 1673 C C . PHE B 2 70 ? -3.541 10.382 48.239 1.00 16.09 804 PHE B C 1
ATOM 1674 O O . PHE B 2 70 ? -4.389 11.226 48.462 1.00 17.41 804 PHE B O 1
ATOM 1682 N N . ARG B 2 71 ? -2.842 10.346 47.102 1.00 17.09 805 ARG B N 1
ATOM 1683 C CA . ARG B 2 71 ? -3.070 11.403 46.091 1.00 17.61 805 ARG B CA 1
ATOM 1684 C C . ARG B 2 71 ? -4.479 11.324 45.531 1.00 20.63 805 ARG B C 1
ATOM 1685 O O . ARG B 2 71 ? -5.128 12.360 45.286 1.00 18.38 805 ARG B O 1
ATOM 1693 N N . LEU B 2 72 ? -4.938 10.103 45.245 1.00 14.29 806 LEU B N 1
ATOM 1694 C CA . LEU B 2 72 ? -6.276 9.897 44.717 1.00 15.18 806 LEU B CA 1
ATOM 1695 C C . LEU B 2 72 ? -7.284 10.329 45.769 1.00 17.18 806 LEU B C 1
ATOM 1696 O O . LEU B 2 72 ? -8.312 10.920 45.443 1.00 18.13 806 LEU B O 1
ATOM 1701 N N . ALA B 2 73 ? -6.981 10.039 47.038 1.00 17.24 807 ALA B N 1
ATOM 1702 C CA . ALA B 2 73 ? -7.882 10.478 48.113 1.00 16.21 807 ALA B CA 1
ATOM 1703 C C . ALA B 2 73 ? -7.957 12.008 48.148 1.00 16.41 807 ALA B C 1
ATOM 1704 O O . ALA B 2 73 ? -9.053 12.570 48.318 1.00 16.07 807 ALA B O 1
ATOM 1706 N N . MET B 2 74 ? -6.813 12.673 47.959 1.00 17.57 808 MET B N 1
ATOM 1707 C CA . MET B 2 74 ? -6.803 14.131 47.949 1.00 16.04 808 MET B CA 1
ATOM 1708 C C . MET B 2 74 ? -7.581 14.687 46.765 1.00 18.29 808 MET B C 1
ATOM 1709 O O . MET B 2 74 ? -8.221 15.722 46.900 1.00 17.18 808 MET B O 1
ATOM 1714 N N . SER B 2 75 ? -7.549 14.012 45.613 1.00 18.17 809 SER B N 1
ATOM 1715 C CA . SER B 2 75 ? -8.345 14.483 44.495 1.00 18.69 809 SER B CA 1
ATOM 1716 C C . SER B 2 75 ? -9.830 14.424 44.847 1.00 22.81 809 SER B C 1
ATOM 1717 O O . SER B 2 75 ? -10.590 15.365 44.596 1.00 19.15 809 SER B O 1
ATOM 1720 N N . LEU B 2 76 ? -10.264 13.319 45.443 1.00 17.55 810 LEU B N 1
ATOM 1721 C CA . LEU B 2 76 ? -11.666 13.208 45.818 1.00 18.06 810 LEU B CA 1
ATOM 1722 C C . LEU B 2 76 ? -12.019 14.250 46.878 1.00 17.45 810 LEU B C 1
ATOM 1723 O O . LEU B 2 76 ? -13.081 14.857 46.832 1.00 16.92 810 LEU B O 1
ATOM 1728 N N . TYR B 2 77 ? -11.134 14.438 47.843 1.00 15.80 811 TYR B N 1
ATOM 1729 C CA . TYR B 2 77 ? -11.344 15.374 48.920 1.00 16.62 811 TYR B CA 1
ATOM 1730 C C . TYR B 2 77 ? -11.488 16.814 48.438 1.00 16.62 811 TYR B C 1
ATOM 1731 O O . TYR B 2 77 ? -12.363 17.541 48.884 1.00 16.50 811 TYR B O 1
ATOM 1740 N N . LEU B 2 78 ? -10.644 17.197 47.494 1.00 18.12 812 LEU B N 1
ATOM 1741 C CA . LEU B 2 78 ? -10.647 18.585 47.034 1.00 17.14 812 LEU B CA 1
ATOM 1742 C C . LEU B 2 78 ? -11.504 18.880 45.844 1.00 19.13 812 LEU B C 1
ATOM 1743 O O . LEU B 2 78 ? -11.997 19.991 45.715 1.00 20.35 812 LEU B O 1
ATOM 1748 N N . ALA B 2 79 ? -11.713 17.882 44.999 1.00 17.18 813 ALA B N 1
ATOM 1749 C CA . ALA B 2 79 ? -12.471 18.092 43.769 1.00 22.65 813 ALA B CA 1
ATOM 1750 C C . ALA B 2 79 ? -13.710 17.252 43.628 1.00 22.31 813 ALA B C 1
ATOM 1751 O O . ALA B 2 79 ? -14.457 17.390 42.638 1.00 21.64 813 ALA B O 1
ATOM 1753 N N . GLY B 2 80 ? -13.903 16.331 44.576 1.00 18.74 814 GLY B N 1
ATOM 1754 C CA . GLY B 2 80 ? -15.082 15.477 44.585 1.00 18.67 814 GLY B CA 1
ATOM 1755 C C . GLY B 2 80 ? -15.152 14.360 43.582 1.00 20.80 814 GLY B C 1
ATOM 1756 O O . GLY B 2 80 ? -16.124 13.619 43.561 1.00 22.63 814 GLY B O 1
ATOM 1757 N N . GLU B 2 81 ? -14.128 14.223 42.738 1.00 19.24 815 GLU B N 1
ATOM 1758 C CA . GLU B 2 81 ? -14.104 13.170 41.739 1.00 18.20 815 GLU B CA 1
ATOM 1759 C C . GLU B 2 81 ? -12.685 13.095 41.179 1.00 18.94 815 GLU B C 1
ATOM 1760 O O . GLU B 2 81 ? -11.814 13.926 41.509 1.00 22.94 815 GLU B O 1
ATOM 1766 N N . ILE B 2 82 ? -12.484 12.146 40.280 1.00 19.80 816 ILE B N 1
ATOM 1767 C CA . ILE B 2 82 ? -11.195 11.977 39.607 1.00 23.19 816 ILE B CA 1
ATOM 1768 C C . ILE B 2 82 ? -11.517 11.801 38.124 1.00 19.90 816 ILE B C 1
ATOM 1769 O O . ILE B 2 82 ? -11.864 10.699 37.686 1.00 25.59 816 ILE B O 1
ATOM 1774 N N . SER B 2 83 ? -11.399 12.874 37.346 1.00 19.83 817 SER B N 1
ATOM 1775 C CA . SER B 2 83 ? -11.673 12.782 35.905 1.00 18.23 817 SER B CA 1
ATOM 1776 C C . SER B 2 83 ? -10.405 12.639 35.067 1.00 18.83 817 SER B C 1
ATOM 1777 O O . SER B 2 83 ? -10.391 11.978 34.033 1.00 17.79 817 SER B O 1
ATOM 1780 N N . LEU B 2 84 ? -9.338 13.256 35.553 1.00 19.91 818 LEU B N 1
ATOM 1781 C CA . LEU B 2 84 ? -8.053 13.275 34.877 1.00 17.42 818 LEU B CA 1
ATOM 1782 C C . LEU B 2 84 ? -6.963 13.126 35.909 1.00 15.75 818 LEU B C 1
ATOM 1783 O O . LEU B 2 84 ? -6.998 13.779 36.970 1.00 18.59 818 LEU B O 1
ATOM 1788 N N . LEU B 2 85 ? -6.019 12.254 35.622 1.00 15.24 819 LEU B N 1
ATOM 1789 C CA . LEU B 2 85 ? -4.866 12.037 36.505 1.00 12.89 819 LEU B CA 1
ATOM 1790 C C . LEU B 2 85 ? -3.633 12.060 35.625 1.00 19.07 819 LEU B C 1
ATOM 1791 O O . LEU B 2 85 ? -3.572 11.353 34.615 1.00 16.42 819 LEU B O 1
ATOM 1796 N N . ILE B 2 86 ? -2.681 12.921 35.976 1.00 15.55 820 ILE B N 1
ATOM 1797 C CA . ILE B 2 86 ? -1.436 13.000 35.221 1.00 15.22 820 ILE B CA 1
ATOM 1798 C C . ILE B 2 86 ? -0.347 12.640 36.214 1.00 15.76 820 ILE B C 1
ATOM 1799 O O . ILE B 2 86 ? -0.307 13.188 37.329 1.00 17.79 820 ILE B O 1
ATOM 1804 N N . LEU B 2 87 ? 0.488 11.670 35.870 1.00 15.29 821 LEU B N 1
ATOM 1805 C CA . LEU B 2 87 ? 1.562 11.242 36.760 1.00 17.04 821 LEU B CA 1
ATOM 1806 C C . LEU B 2 87 ? 2.886 11.315 36.028 1.00 21.86 821 LEU B C 1
ATOM 1807 O O . LEU B 2 87 ? 3.047 10.697 34.973 1.00 21.98 821 LEU B O 1
ATOM 1812 N N . ASP B 2 88 ? 3.856 11.992 36.627 1.00 18.12 822 ASP B N 1
ATOM 1813 C CA . ASP B 2 88 ? 5.173 12.089 36.027 1.00 17.98 822 ASP B CA 1
ATOM 1814 C C . ASP B 2 88 ? 6.144 11.212 36.808 1.00 21.02 822 ASP B C 1
ATOM 1815 O O . ASP B 2 88 ? 6.341 11.414 38.009 1.00 22.04 822 ASP B O 1
ATOM 1820 N N . GLU B 2 89 ? 6.701 10.215 36.122 1.00 21.13 823 GLU B N 1
ATOM 1821 C CA . GLU B 2 89 ? 7.651 9.260 36.697 1.00 20.83 823 GLU B CA 1
ATOM 1822 C C . GLU B 2 89 ? 7.273 8.861 38.130 1.00 20.25 823 GLU B C 1
ATOM 1823 O O . GLU B 2 89 ? 8.001 9.142 39.085 1.00 24.55 823 GLU B O 1
ATOM 1829 N N . PRO B 2 90 ? 6.120 8.187 38.290 1.00 24.88 824 PRO B N 1
ATOM 1830 C CA . PRO B 2 90 ? 5.607 7.737 39.588 1.00 29.43 824 PRO B CA 1
ATOM 1831 C C . PRO B 2 90 ? 6.491 6.748 40.349 1.00 32.72 824 PRO B C 1
ATOM 1832 O O . PRO B 2 90 ? 6.306 6.548 41.551 1.00 33.19 824 PRO B O 1
ATOM 1836 N N . THR B 2 91 ? 7.433 6.120 39.654 1.00 30.73 825 THR B N 1
ATOM 1837 C CA . THR B 2 91 ? 8.324 5.153 40.285 1.00 37.87 825 THR B CA 1
ATOM 1838 C C . THR B 2 91 ? 9.780 5.553 40.066 1.00 39.41 825 THR B C 1
ATOM 1839 O O . THR B 2 91 ? 10.088 6.323 39.155 1.00 40.08 825 THR B O 1
ATOM 1843 N N . PRO B 2 92 ? 10.690 5.074 40.928 1.00 44.22 826 PRO B N 1
ATOM 1844 C CA . PRO B 2 92 ? 12.097 5.435 40.737 1.00 38.75 826 PRO B CA 1
ATOM 1845 C C . PRO B 2 92 ? 12.675 4.680 39.541 1.00 38.19 826 PRO B C 1
ATOM 1846 O O . PRO B 2 92 ? 12.159 3.629 39.151 1.00 28.06 826 PRO B O 1
ATOM 1850 N N . TYR B 2 93 ? 13.745 5.219 38.966 1.00 36.62 827 TYR B N 1
ATOM 1851 C CA . TYR B 2 93 ? 14.367 4.622 37.791 1.00 38.13 827 TYR B CA 1
ATOM 1852 C C . TYR B 2 93 ? 14.691 3.136 37.920 1.00 37.06 827 TYR B C 1
ATOM 1853 O O . TYR B 2 93 ? 15.519 2.732 38.737 1.00 39.17 827 TYR B O 1
ATOM 1862 N N . LEU B 2 94 ? 14.013 2.341 37.097 1.00 30.62 828 LEU B N 1
ATOM 1863 C CA . LEU B 2 94 ? 14.191 0.892 37.035 1.00 40.46 828 LEU B CA 1
ATOM 1864 C C . LEU B 2 94 ? 13.852 0.105 38.296 1.00 42.33 828 LEU B C 1
ATOM 1865 O O . LEU B 2 94 ? 14.382 -0.988 38.509 1.00 44.16 828 LEU B O 1
ATOM 1870 N N . ASP B 2 95 ? 12.965 0.646 39.126 1.00 39.80 829 ASP B N 1
ATOM 1871 C CA . ASP B 2 95 ? 12.549 -0.057 40.333 1.00 37.72 829 ASP B CA 1
ATOM 1872 C C . ASP B 2 95 ? 11.588 -1.141 39.860 1.00 39.30 829 ASP B C 1
ATOM 1873 O O . ASP B 2 95 ? 10.521 -0.840 39.319 1.00 38.60 829 ASP B O 1
ATOM 1878 N N . GLU B 2 96 ? 11.988 -2.395 40.029 1.00 36.26 830 GLU B N 1
ATOM 1879 C CA . GLU B 2 96 ? 11.171 -3.515 39.588 1.00 36.20 830 GLU B CA 1
ATOM 1880 C C . GLU B 2 96 ? 9.920 -3.738 40.430 1.00 39.83 830 GLU B C 1
ATOM 1881 O O . GLU B 2 96 ? 8.823 -3.856 39.878 1.00 38.37 830 GLU B O 1
ATOM 1887 N N . GLU B 2 97 ? 10.065 -3.761 41.754 1.00 40.24 831 GLU B N 1
ATOM 1888 C CA . GLU B 2 97 ? 8.905 -4.012 42.607 1.00 33.43 831 GLU B CA 1
ATOM 1889 C C . GLU B 2 97 ? 7.803 -2.991 42.405 1.00 27.77 831 GLU B C 1
ATOM 1890 O O . GLU B 2 97 ? 6.623 -3.337 42.306 1.00 29.19 831 GLU B O 1
ATOM 1896 N N . ARG B 2 98 ? 8.190 -1.733 42.297 1.00 25.65 832 ARG B N 1
ATOM 1897 C CA . ARG B 2 98 ? 7.199 -0.696 42.082 1.00 29.81 832 ARG B CA 1
ATOM 1898 C C . ARG B 2 98 ? 6.564 -0.812 40.694 1.00 27.53 832 ARG B C 1
ATOM 1899 O O . ARG B 2 98 ? 5.399 -0.461 40.517 1.00 24.98 832 ARG B O 1
ATOM 1907 N N . ARG B 2 99 ? 7.314 -1.344 39.725 1.00 26.80 833 ARG B N 1
ATOM 1908 C CA . ARG B 2 99 ? 6.787 -1.524 38.363 1.00 28.45 833 ARG B CA 1
ATOM 1909 C C . ARG B 2 99 ? 5.592 -2.475 38.366 1.00 23.53 833 ARG B C 1
ATOM 1910 O O . ARG B 2 99 ? 4.526 -2.183 37.826 1.00 23.79 833 ARG B O 1
ATOM 1918 N N . ARG B 2 100 ? 5.787 -3.624 38.992 1.00 26.81 834 ARG B N 1
ATOM 1919 C CA . ARG B 2 100 ? 4.766 -4.651 39.087 1.00 27.32 834 ARG B CA 1
ATOM 1920 C C . ARG B 2 100 ? 3.498 -4.170 39.778 1.00 23.40 834 ARG B C 1
ATOM 1921 O O . ARG B 2 100 ? 2.391 -4.498 39.358 1.00 25.26 834 ARG B O 1
ATOM 1929 N N . LYS B 2 101 ? 3.658 -3.418 40.864 1.00 24.62 835 LYS B N 1
ATOM 1930 C CA . LYS B 2 101 ? 2.494 -2.909 41.555 1.00 22.71 835 LYS B CA 1
ATOM 1931 C C . LYS B 2 101 ? 1.802 -1.874 40.678 1.00 21.22 835 LYS B C 1
ATOM 1932 O O . LYS B 2 101 ? 0.583 -1.855 40.579 1.00 21.90 835 LYS B O 1
ATOM 1938 N N . LEU B 2 102 ? 2.579 -1.032 40.012 1.00 20.74 836 LEU B N 1
ATOM 1939 C CA . LEU B 2 102 ? 1.968 -0.018 39.161 1.00 16.73 836 LEU B CA 1
ATOM 1940 C C . LEU B 2 102 ? 1.143 -0.648 38.035 1.00 19.96 836 LEU B C 1
ATOM 1941 O O . LEU B 2 102 ? 0.042 -0.183 37.716 1.00 19.34 836 LEU B O 1
ATOM 1946 N N . ILE B 2 103 ? 1.657 -1.735 37.468 1.00 19.51 837 ILE B N 1
ATOM 1947 C CA . ILE B 2 103 ? 0.942 -2.431 36.400 1.00 21.07 837 ILE B CA 1
ATOM 1948 C C . ILE B 2 103 ? -0.385 -2.946 36.942 1.00 22.01 837 ILE B C 1
ATOM 1949 O O . ILE B 2 103 ? -1.409 -2.805 36.290 1.00 22.28 837 ILE B O 1
ATOM 1954 N N . THR B 2 104 ? -0.361 -3.555 38.128 1.00 20.64 838 THR B N 1
ATOM 1955 C CA . THR B 2 104 ? -1.598 -4.049 38.715 1.00 23.52 838 THR B CA 1
ATOM 1956 C C . THR B 2 104 ? -2.597 -2.909 38.937 1.00 20.95 838 THR B C 1
ATOM 1957 O O . THR B 2 104 ? -3.788 -3.050 38.658 1.00 22.74 838 THR B O 1
ATOM 1961 N N . ILE B 2 105 ? -2.105 -1.770 39.415 1.00 20.07 839 ILE B N 1
ATOM 1962 C CA . ILE B 2 105 ? -2.965 -0.597 39.659 1.00 18.17 839 ILE B CA 1
ATOM 1963 C C . ILE B 2 105 ? -3.517 -0.023 38.336 1.00 17.62 839 ILE B C 1
ATOM 1964 O O . ILE B 2 105 ? -4.678 0.401 38.263 1.00 18.73 839 ILE B O 1
ATOM 1969 N N . MET B 2 106 ? -2.692 -0.056 37.298 1.00 17.96 840 MET B N 1
ATOM 1970 C CA . MET B 2 106 ? -3.094 0.421 35.975 1.00 17.90 840 MET B CA 1
ATOM 1971 C C . MET B 2 106 ? -4.226 -0.436 35.463 1.00 18.34 840 MET B C 1
ATOM 1972 O O . MET B 2 106 ? -5.236 0.090 35.044 1.00 21.81 840 MET B O 1
ATOM 1977 N N . GLU B 2 107 ? -4.068 -1.758 35.593 1.00 22.10 841 GLU B N 1
ATOM 1978 C CA . GLU B 2 107 ? -5.075 -2.711 35.110 1.00 23.01 841 GLU B CA 1
ATOM 1979 C C . GLU B 2 107 ? -6.392 -2.698 35.892 1.00 27.90 841 GLU B C 1
ATOM 1980 O O . GLU B 2 107 ? -7.493 -2.722 35.316 1.00 29.76 841 GLU B O 1
ATOM 1986 N N . ARG B 2 108 ? -6.291 -2.609 37.206 1.00 23.83 842 ARG B N 1
ATOM 1987 C CA . ARG B 2 108 ? -7.492 -2.683 38.027 1.00 27.98 842 ARG B CA 1
ATOM 1988 C C . ARG B 2 108 ? -8.193 -1.421 38.486 1.00 28.95 842 ARG B C 1
ATOM 1989 O O . ARG B 2 108 ? -9.377 -1.450 38.817 1.00 29.71 842 ARG B O 1
ATOM 1997 N N . TYR B 2 109 ? -7.486 -0.303 38.490 1.00 24.84 843 TYR B N 1
ATOM 1998 C CA . TYR B 2 109 ? -8.072 0.939 38.958 1.00 20.10 843 TYR B CA 1
ATOM 1999 C C . TYR B 2 109 ? -7.924 2.117 37.981 1.00 20.81 843 TYR B C 1
ATOM 2000 O O . TYR B 2 109 ? -8.898 2.805 37.684 1.00 21.24 843 TYR B O 1
ATOM 2009 N N . LEU B 2 110 ? -6.703 2.395 37.534 1.00 17.06 844 LEU B N 1
ATOM 2010 C CA . LEU B 2 110 ? -6.508 3.540 36.648 1.00 17.80 844 LEU B CA 1
ATOM 2011 C C . LEU B 2 110 ? -7.279 3.457 35.350 1.00 19.20 844 LEU B C 1
ATOM 2012 O O . LEU B 2 110 ? -7.670 4.484 34.785 1.00 17.76 844 LEU B O 1
ATOM 2017 N N . LYS B 2 111 ? -7.489 2.241 34.853 1.00 23.65 845 LYS B N 1
ATOM 2018 C CA . LYS B 2 111 ? -8.252 2.110 33.595 1.00 23.78 845 LYS B CA 1
ATOM 2019 C C . LYS B 2 111 ? -9.690 2.620 33.708 1.00 25.74 845 LYS B C 1
ATOM 2020 O O . LYS B 2 111 ? -10.343 2.870 32.687 1.00 29.09 845 LYS B O 1
ATOM 2026 N N . LYS B 2 112 ? -10.193 2.771 34.931 1.00 22.03 846 LYS B N 1
ATOM 2027 C CA . LYS B 2 112 ? -11.545 3.265 35.137 1.00 25.61 846 LYS B CA 1
ATOM 2028 C C . LYS B 2 112 ? -11.667 4.780 35.218 1.00 27.83 846 LYS B C 1
ATOM 2029 O O . LYS B 2 112 ? -12.772 5.314 35.308 1.00 25.87 846 LYS B O 1
ATOM 2035 N N . ILE B 2 113 ? -10.533 5.481 35.249 1.00 21.73 847 ILE B N 1
ATOM 2036 C CA . ILE B 2 113 ? -10.568 6.940 35.292 1.00 18.94 847 ILE B CA 1
ATOM 2037 C C . ILE B 2 113 ? -10.748 7.371 33.820 1.00 15.91 847 ILE B C 1
ATOM 2038 O O . ILE B 2 113 ? -10.117 6.793 32.939 1.00 17.90 847 ILE B O 1
ATOM 2043 N N . PRO B 2 114 ? -11.591 8.392 33.559 1.00 16.55 848 PRO B N 1
ATOM 2044 C CA . PRO B 2 114 ? -11.830 8.861 32.181 1.00 17.23 848 PRO B CA 1
ATOM 2045 C C . PRO B 2 114 ? -10.566 9.085 31.370 1.00 17.23 848 PRO B C 1
ATOM 2046 O O . PRO B 2 114 ? -10.499 8.664 30.218 1.00 16.54 848 PRO B O 1
ATOM 2050 N N . GLN B 2 115 ? -9.567 9.744 31.954 1.00 17.96 849 GLN B N 1
ATOM 2051 C CA . GLN B 2 115 ? -8.293 9.937 31.222 1.00 15.82 849 GLN B CA 1
ATOM 2052 C C . GLN B 2 115 ? -7.130 9.929 32.210 1.00 13.98 849 GLN B C 1
ATOM 2053 O O . GLN B 2 115 ? -7.195 10.597 33.244 1.00 17.54 849 GLN B O 1
ATOM 2059 N N . VAL B 2 116 ? -6.073 9.201 31.876 1.00 15.01 850 VAL B N 1
ATOM 2060 C CA . VAL B 2 116 ? -4.865 9.174 32.673 1.00 16.46 850 VAL B CA 1
ATOM 2061 C C . VAL B 2 116 ? -3.707 9.445 31.725 1.00 17.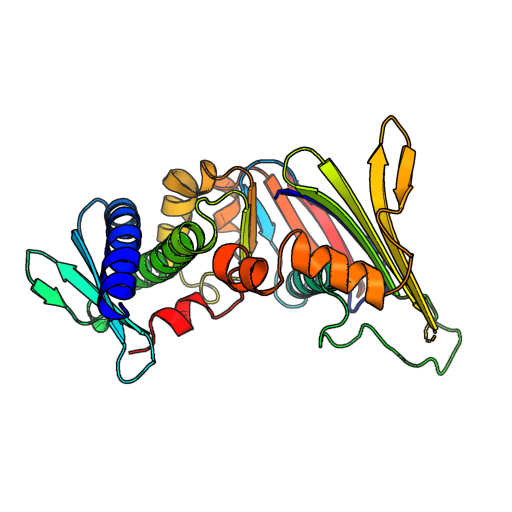61 850 VAL B C 1
ATOM 2062 O O . VAL B 2 116 ? -3.647 8.877 30.639 1.00 17.65 850 VAL B O 1
ATOM 2066 N N . ILE B 2 117 ? -2.805 10.334 32.125 1.00 16.13 851 ILE B N 1
ATOM 2067 C CA . ILE B 2 117 ? -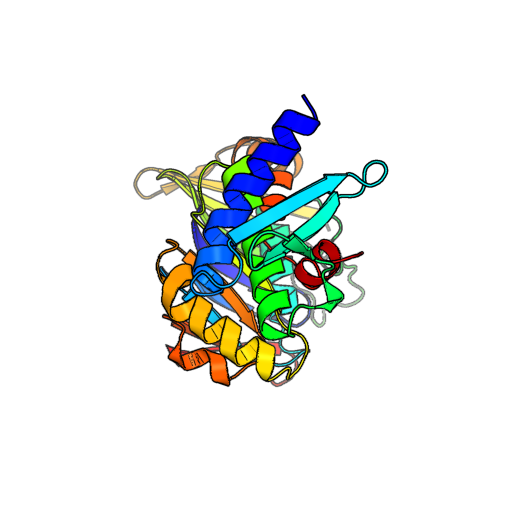1.612 10.608 31.310 1.00 14.25 851 ILE B CA 1
ATOM 2068 C C . ILE B 2 117 ? -0.473 10.217 32.224 1.00 15.00 851 ILE B C 1
ATOM 2069 O O . ILE B 2 117 ? -0.274 10.797 33.312 1.00 16.32 851 ILE B O 1
ATOM 2074 N N . LEU B 2 118 ? 0.171 9.112 31.869 1.00 14.81 852 LEU B N 1
ATOM 2075 C CA . LEU B 2 118 ? 1.262 8.550 32.659 1.00 15.10 852 LEU B CA 1
ATOM 2076 C C . LEU B 2 118 ? 2.567 8.707 31.866 1.00 19.04 852 LEU B C 1
ATOM 2077 O O . LEU B 2 118 ? 2.765 8.054 30.847 1.00 15.17 852 LEU B O 1
ATOM 2082 N N . VAL B 2 119 ? 3.480 9.521 32.382 1.00 15.98 853 VAL B N 1
ATOM 2083 C CA . VAL B 2 119 ? 4.763 9.744 31.726 1.00 17.86 853 VAL B CA 1
ATOM 2084 C C . VAL B 2 119 ? 5.807 8.887 32.429 1.00 16.63 853 VAL B C 1
ATOM 2085 O O . VAL B 2 119 ? 6.016 9.008 33.657 1.00 18.58 853 VAL B O 1
ATOM 2089 N N . SER B 2 120 ? 6.489 8.029 31.675 1.00 16.33 854 SER B N 1
ATOM 2090 C CA . SER B 2 120 ? 7.450 7.110 32.270 1.00 17.52 854 SER B CA 1
ATOM 2091 C C . SER B 2 120 ? 8.572 6.633 31.350 1.00 19.60 854 SER B C 1
ATOM 2092 O O . SER B 2 120 ? 8.452 6.691 30.136 1.00 21.58 854 SER B O 1
ATOM 2095 N N . HIS B 2 121 ? 9.674 6.187 31.939 1.00 21.63 855 HIS B N 1
ATOM 2096 C CA . HIS B 2 121 ? 10.796 5.647 31.186 1.00 25.53 855 HIS B CA 1
ATOM 2097 C C . HIS B 2 121 ? 10.558 4.160 30.927 1.00 25.22 855 HIS B C 1
ATOM 2098 O O . HIS B 2 121 ? 11.216 3.548 30.098 1.00 24.30 855 HIS B O 1
ATOM 2105 N N . ASP B 2 122 ? 9.613 3.585 31.661 1.00 20.24 856 ASP B N 1
ATOM 2106 C CA . ASP B 2 122 ? 9.387 2.161 31.631 1.00 20.96 856 ASP B CA 1
ATOM 2107 C C . ASP B 2 122 ? 8.600 1.499 30.501 1.00 21.91 856 ASP B C 1
ATOM 2108 O O . ASP B 2 122 ? 7.354 1.502 30.475 1.00 20.03 856 ASP B O 1
ATOM 2113 N N . GLU B 2 123 ? 9.360 0.840 29.626 1.00 27.17 857 GLU B N 1
ATOM 2114 C CA . GLU B 2 123 ? 8.794 0.144 28.477 1.00 26.40 857 GLU B CA 1
ATOM 2115 C C . GLU B 2 123 ? 7.859 -0.974 28.872 1.00 22.78 857 GLU B C 1
ATOM 2116 O O . GLU B 2 123 ? 6.953 -1.315 28.124 1.00 24.46 857 GLU B O 1
ATOM 2122 N N . GLU B 2 124 ? 8.043 -1.516 30.076 1.00 26.04 858 GLU B N 1
ATOM 2123 C CA . GLU B 2 124 ? 7.207 -2.630 30.535 1.00 25.74 858 GLU B CA 1
ATOM 2124 C C . GLU B 2 124 ? 5.774 -2.248 30.904 1.00 25.80 858 GLU B C 1
ATOM 2125 O O . GLU B 2 124 ? 4.921 -3.107 31.160 1.00 25.06 858 GLU B O 1
ATOM 2131 N N . LEU B 2 125 ? 5.496 -0.954 30.910 1.00 17.00 859 LEU B N 1
ATOM 2132 C CA . LEU B 2 125 ? 4.160 -0.493 31.239 1.00 18.89 859 LEU B CA 1
ATOM 2133 C C . LEU B 2 125 ? 3.249 -0.437 30.011 1.00 17.92 859 LEU B C 1
ATOM 2134 O O . LEU B 2 125 ? 2.047 -0.193 30.150 1.00 20.80 859 LEU B O 1
ATOM 2139 N N . LYS B 2 126 ? 3.802 -0.694 28.817 1.00 20.81 860 LYS B N 1
ATOM 2140 C CA . LYS B 2 126 ? 3.019 -0.596 27.596 1.00 20.05 860 LYS B CA 1
ATOM 2141 C C . LYS B 2 126 ? 1.758 -1.450 27.529 1.00 19.45 860 LYS B C 1
ATOM 2142 O O . LYS B 2 126 ? 0.707 -0.973 27.120 1.00 19.58 860 LYS B O 1
ATOM 2148 N N . ASP B 2 127 ? 1.868 -2.718 27.923 1.00 22.34 861 ASP B N 1
ATOM 2149 C CA . ASP B 2 127 ? 0.721 -3.613 27.828 1.00 24.61 861 ASP B CA 1
ATOM 2150 C C . ASP B 2 127 ? -0.449 -3.251 28.707 1.00 26.42 861 ASP B C 1
ATOM 2151 O O . ASP B 2 127 ? -1.603 -3.560 28.373 1.00 27.00 861 ASP B O 1
ATOM 2156 N N . ALA B 2 128 ? -0.175 -2.523 29.785 1.00 20.30 862 ALA B N 1
ATOM 2157 C CA . ALA B 2 128 ? -1.219 -2.102 30.698 1.00 19.90 862 ALA B CA 1
ATOM 2158 C C . ALA B 2 128 ? -1.844 -0.742 30.311 1.00 19.93 862 ALA B C 1
ATOM 2159 O O . ALA B 2 128 ? -2.800 -0.288 30.920 1.00 22.02 862 ALA B O 1
ATOM 2161 N N . ALA B 2 129 ? -1.313 -0.093 29.281 1.00 18.31 863 ALA B N 1
ATOM 2162 C CA . ALA B 2 129 ? -1.867 1.191 28.846 1.00 19.10 863 ALA B CA 1
ATOM 2163 C C . ALA B 2 129 ? -2.911 1.004 27.737 1.00 19.60 863 ALA B C 1
ATOM 2164 O O . ALA B 2 129 ? -3.003 -0.085 27.147 1.00 23.78 863 ALA B O 1
ATOM 2166 N N . ASP B 2 130 ? -3.730 2.024 27.495 1.00 17.50 864 ASP B N 1
ATOM 2167 C CA . ASP B 2 130 ? -4.721 2.007 26.408 1.00 19.40 864 ASP B CA 1
ATOM 2168 C C . ASP B 2 130 ? -4.136 2.644 25.135 1.00 22.51 864 ASP B C 1
ATOM 2169 O O . ASP B 2 130 ? -4.491 2.267 24.008 1.00 21.62 864 ASP B O 1
ATOM 2174 N N . HIS B 2 131 ? -3.210 3.590 25.297 1.00 19.76 865 HIS B N 1
ATOM 2175 C CA . HIS B 2 131 ? -2.558 4.258 24.171 1.00 15.80 865 HIS B CA 1
ATOM 2176 C C . HIS B 2 131 ? -1.094 4.493 24.577 1.00 18.39 865 HIS B C 1
ATOM 2177 O O . HIS B 2 131 ? -0.801 4.788 25.743 1.00 20.15 865 HIS B O 1
ATOM 2184 N N . VAL B 2 132 ? -0.184 4.301 23.632 1.00 15.97 866 VAL B N 1
ATOM 2185 C CA . VAL B 2 132 ? 1.232 4.462 23.898 1.00 18.89 866 VAL B CA 1
ATOM 2186 C C . VAL B 2 132 ? 1.847 5.427 22.910 1.00 21.03 866 VAL B C 1
ATOM 2187 O O . VAL B 2 132 ? 1.661 5.299 21.690 1.00 20.30 866 VAL B O 1
ATOM 2191 N N . ILE B 2 133 ? 2.557 6.419 23.443 1.00 18.09 867 ILE B N 1
ATOM 2192 C CA . ILE B 2 133 ? 3.228 7.409 22.594 1.00 17.02 867 ILE B CA 1
ATOM 2193 C C . ILE B 2 133 ? 4.672 7.391 23.073 1.00 19.65 867 ILE B C 1
ATOM 2194 O O . ILE B 2 133 ? 4.909 7.398 24.264 1.00 21.45 867 ILE B O 1
ATOM 2199 N N . ARG B 2 134 ? 5.636 7.318 22.160 1.00 17.95 868 ARG B N 1
ATOM 2200 C CA . ARG B 2 134 ? 7.034 7.327 22.537 1.00 17.69 868 ARG B CA 1
ATOM 2201 C C . ARG B 2 134 ? 7.650 8.643 22.117 1.00 20.78 868 ARG B C 1
ATOM 2202 O O . ARG B 2 134 ? 7.378 9.129 21.032 1.00 22.81 868 ARG B O 1
ATOM 2210 N N . ILE B 2 135 ? 8.381 9.279 23.015 1.00 20.64 869 ILE B N 1
ATOM 2211 C CA . ILE B 2 135 ? 9.036 10.530 22.638 1.00 19.29 869 ILE B CA 1
ATOM 2212 C C . ILE B 2 135 ? 10.518 10.302 22.801 1.00 20.10 869 ILE B C 1
ATOM 2213 O O . ILE B 2 135 ? 10.979 9.808 23.829 1.00 23.73 869 ILE B O 1
ATOM 2218 N N . SER B 2 136 ? 11.281 10.605 21.757 1.00 19.38 870 SER B N 1
ATOM 2219 C CA . SER B 2 136 ? 12.710 10.381 21.835 1.00 19.53 870 SER B CA 1
ATOM 2220 C C . SER B 2 136 ? 13.431 11.539 21.224 1.00 16.18 870 SER B C 1
ATOM 2221 O O . SER B 2 136 ? 12.887 12.219 20.371 1.00 18.71 870 SER B O 1
ATOM 2224 N N . LEU B 2 137 ? 14.645 11.769 21.700 1.00 19.32 871 LEU B N 1
ATOM 2225 C CA . LEU B 2 137 ? 15.469 12.844 21.179 1.00 17.79 871 LEU B CA 1
ATOM 2226 C C . LEU B 2 137 ? 16.168 12.296 19.941 1.00 18.54 871 LEU B C 1
ATOM 2227 O O . LEU B 2 137 ? 16.931 11.324 20.027 1.00 23.41 871 LEU B O 1
ATOM 2232 N N . GLU B 2 138 ? 15.912 12.929 18.805 1.00 16.87 872 GLU B N 1
ATOM 2233 C CA . GLU B 2 138 ? 16.470 12.517 17.511 1.00 18.52 872 GLU B CA 1
ATOM 2234 C C . GLU B 2 138 ? 17.014 13.753 16.811 1.00 17.92 872 GLU B C 1
ATOM 2235 O O . GLU B 2 138 ? 16.274 14.696 16.539 1.00 17.27 872 GLU B O 1
ATOM 2241 N N . ASN B 2 139 ? 18.301 13.723 16.490 1.00 18.65 873 ASN B N 1
ATOM 2242 C CA . ASN B 2 139 ? 18.960 14.858 15.829 1.00 19.88 873 ASN B CA 1
ATOM 2243 C C . ASN B 2 139 ? 18.706 16.146 16.609 1.00 19.77 873 ASN B C 1
ATOM 2244 O O . ASN B 2 139 ? 18.404 17.203 16.033 1.00 19.94 873 ASN B O 1
ATOM 2249 N N . GLY B 2 140 ? 18.749 16.021 17.929 1.00 15.60 874 GLY B N 1
ATOM 2250 C CA . GLY B 2 140 ? 18.580 17.190 18.783 1.00 16.94 874 GLY B CA 1
ATOM 2251 C C . GLY B 2 140 ? 17.188 17.736 19.014 1.00 16.61 874 GLY B C 1
ATOM 2252 O O . GLY B 2 140 ? 17.029 18.761 19.696 1.00 16.73 874 GLY B O 1
ATOM 2253 N N . SER B 2 141 ? 16.182 17.072 18.466 1.00 14.99 875 SER B N 1
ATOM 2254 C CA . SER B 2 141 ? 14.812 17.508 18.646 1.00 15.99 875 SER B CA 1
ATOM 2255 C C . SER B 2 141 ? 13.965 16.352 19.133 1.00 17.53 875 SER B C 1
ATOM 2256 O O . SER B 2 141 ? 14.200 15.193 18.756 1.00 17.24 875 SER B O 1
ATOM 2259 N N . SER B 2 142 ? 12.954 16.671 19.939 1.00 15.27 876 SER B N 1
ATOM 2260 C CA . SER B 2 142 ? 12.050 15.625 20.408 1.00 15.54 876 SER B CA 1
ATOM 2261 C C . SER B 2 142 ? 11.234 15.192 19.194 1.00 17.36 876 SER B C 1
ATOM 2262 O O . SER B 2 142 ? 10.866 15.996 18.349 1.00 17.17 876 SER B O 1
ATOM 2265 N N . LYS B 2 143 ? 11.022 13.891 19.098 1.00 15.75 877 LYS B N 1
ATOM 2266 C CA . LYS B 2 143 ? 10.248 13.283 18.023 1.00 17.11 877 LYS B CA 1
ATOM 2267 C C . LYS B 2 143 ? 9.189 12.396 18.662 1.00 15.51 877 LYS B C 1
ATOM 2268 O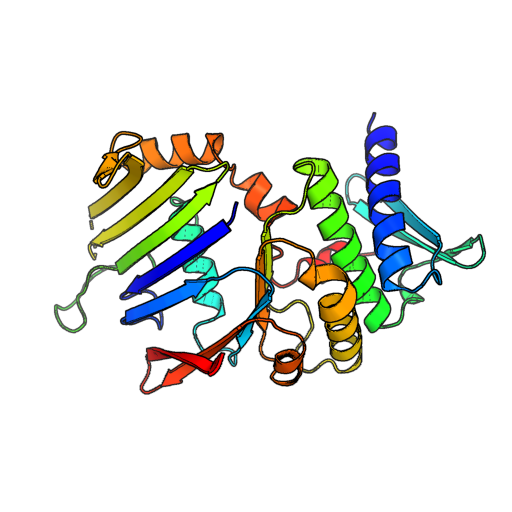 O . LYS B 2 143 ? 9.508 11.556 19.496 1.00 17.53 877 LYS B O 1
ATOM 2274 N N . VAL B 2 144 ? 7.944 12.582 18.242 1.00 17.78 878 VAL B N 1
ATOM 2275 C CA . VAL B 2 144 ? 6.807 11.823 18.750 1.00 17.21 878 VAL B CA 1
ATOM 2276 C C . VAL B 2 144 ? 6.487 10.648 17.813 1.00 19.41 878 VAL B C 1
ATOM 2277 O O . VAL B 2 144 ? 6.389 10.834 16.607 1.00 20.57 878 VAL B O 1
ATOM 2281 N N . GLU B 2 145 ? 6.324 9.456 18.387 1.00 16.24 879 GLU B N 1
ATOM 2282 C CA . GLU B 2 145 ? 5.929 8.281 17.596 1.00 16.47 879 GLU B CA 1
ATOM 2283 C C . GLU B 2 145 ? 4.693 7.729 18.283 1.00 18.71 879 GLU B C 1
ATOM 2284 O O . GLU B 2 145 ? 4.775 7.302 19.435 1.00 18.68 879 GLU B O 1
ATOM 2290 N N . VAL B 2 146 ? 3.553 7.767 17.604 1.00 17.60 880 VAL B N 1
ATOM 2291 C CA . VAL B 2 146 ? 2.339 7.204 18.190 1.00 16.46 880 VAL B CA 1
ATOM 2292 C C . VAL B 2 146 ? 2.492 5.704 17.938 1.00 21.73 880 VAL B C 1
ATOM 2293 O O . VAL B 2 146 ? 2.620 5.253 16.783 1.00 18.62 880 VAL B O 1
ATOM 2297 N N . VAL B 2 147 ? 2.566 4.952 19.036 1.00 21.36 881 VAL B N 1
ATOM 2298 C CA . VAL B 2 147 ? 2.768 3.493 18.986 1.00 25.09 881 VAL B CA 1
ATOM 2299 C C . VAL B 2 147 ? 1.396 2.798 18.924 1.00 33.51 881 VAL B C 1
ATOM 2300 O O . VAL B 2 147 ? 1.187 1.878 18.102 1.00 35.67 881 VAL B O 1
ATOM 2304 N N . SER B 2 148 ? 0.450 3.297 19.719 1.00 29.47 882 SER B N 1
ATOM 2305 C CA . SER B 2 148 ? -0.924 2.787 19.781 1.00 30.06 882 SER B CA 1
ATOM 2306 C C . SER B 2 148 ? -1.912 3.789 20.394 1.00 37.90 882 SER B C 1
ATOM 2307 O O . SER B 2 148 ? -1.467 4.811 20.957 1.00 34.37 882 SER B O 1
#

Organism: Pyrococcus furiosus (strain ATCC 43587 / DSM 3638 / JCM 8422 / Vc1) (NCBI:txid186497)

Radius of gyration: 20.24 Å; Cα contacts (8 Å, |Δi|>4): 587; chains: 2; bounding box: 42×48×52 Å

CATH classification: 3.40.50.300

Secondary structure (DSSP, 8-state):
-EEEEEEEESBTTBSSEEEE--SEEEEEE--TTSSHHHHHHHHHHHHH-SS--TTSS---S-STT---EEEEEEEEETTEEEEEEEEE---EEEEEEEEETTEEEESS-SSHHHHHHHHHHHS-HHHIIIIIEE-TTHHHHHT--/-HHHHHHHHHHHHHHHHHHHTTTS--EEEEEETTSSEEEEEEETTEEE-GGGS-HHHHHHHHHHHHHHHHHHHHSS-SEEEEES-S-TT-HHHHHHHHHHHHHTGGGSSEEEEEES-GGGGGG-SEEEEEEEETTEEEEEE--

Sequence (288 aa):
MKLERVTVKNFRSHSDTVVEFKEGINLIIGQNGSGKSSLLDAILVGLYWPLRIKDIKKDEFTKVGARDTYIDLIFEKDGTKYRITRRFLKGEIHAMKRLVGNEWKHVTEPSSKAISAFMEKLIPYNIFLNAIYIRQGQIDAILESAREAALSKIGELASEIFAEFTEGKYSEVVVRAEENKVRLFVVWEGKERPLTFLSGGERIALGLAFRLAMSLYLAGEISLLILDEPTPYLDEERRRKLITIMERYLKKIPQVILVSHDEELKDAADHVIRISLENGSSKVEVVS

Foldseek 3Di:
DFWAKKWWDQAQPCNTDIDGDDPDDDDDDDDPVGCPVVSVVLVCCQLAPPDDDPRQQAADDDCVVQDWTKMWTWTDDPHWIKIWIWTHHNPIWIFMFICDPNDTHGPFDGDRVTSNVVSCVRQNPCCCDVPNDDDPCNVVVVPDD/DVVVLQVQLFVQLQVQLCVLVVNQWRTWGWDQPPNNIDIWTHGPHDTHHCVPDDLLSVLSSVVSSVLSVCCSPPVHAQEEEEEASDPPPDVSNLVSVLVCLQPPVVPHNYYHYHHPDPVSVVSDPWDWDWDQDPNDIDIDGPD

InterPro domains:
  IPR003959 ATPase, AAA-type, core [PF13304] (614-859)
  IPR013134 RAD50, zinc hook [PF04423] (423-470)
  IPR013134 RAD50, zinc hook [PS51131] (399-496)
  IPR022982 DNA double-strand break repair Rad50 ATPase, archaeal type [MF_00449] (1-880)
  IPR027417 P-loop containing nucleoside triphosphate hydrolase [G3DSA:3.40.50.300] (1-145)
  IPR027417 P-loop containing nucleoside triphosphate hydrolase [G3DSA:3.40.50.300] (735-882)
  IPR027417 P-loop containing nucleoside triphosphate hydrolase [SSF52540] (1-245)
  IPR027417 P-loop containing nucleoside triphosphate hydrolase [SSF52540] (1-869)
  IPR038729 Rad50/SbcC-type AAA domain [PF13476] (5-216)

B-factor: mean 26.8, std 11.01, range [9.82, 59.46]

Solvent-accessible surface area: 14366 Å² total; per-residue (Å²): 22,71,0,55,72,0,17,0,85,32,0,91,28,0,62,91,1,66,1,74,9,98,119,10,0,0,0,0,2,5,142,122,54,1,8,6,67,8,0,4,31,0,3,11,0,0,0,15,10,77,35,242,28,158,60,2,150,71,119,94,189,77,177,131,43,44,158,56,2,32,0,2,0,5,0,74,40,127,72,38,58,10,65,0,35,0,83,7,74,60,77,75,94,6,20,0,61,80,66,75,72,102,106,68,104,98,24,38,112,77,27,27,176,18,0,30,60,50,1,94,180,40,7,36,72,81,31,1,18,70,2,12,11,2,96,111,22,55,6,83,55,28,5,91,116,124,125,139,68,32,30,77,96,19,5,109,25,0,12,117,12,0,25,83,6,10,132,50,99,6,73,79,1,34,9,100,24,106,151,122,127,75,40,2,45,0,18,98,141,73,141,65,51,69,7,120,114,12,56,11,8,18,70,0,0,0,0,0,0,17,17,0,0,33,3,54,84,70,46,62,102,24,25,1,2,2,0,17,29,11,8,64,156,106,33,105,89,24,45,177,35,1,41,37,3,0,94,104,34,0,86,165,11,71,0,0,0,0,0,1,23,8,68,105,1,64,144,5,15,61,37,5,5,55,0,29,88,86,160,57,33,7,130,37,96,96,65,71

GO terms:
  GO:0042802 identical protein binding (F, IPI)
  GO:0005515 protein binding (F, IPI)